Protein AF-0000000080330851 (afdb_homodimer)

Foldseek 3Di:
DPPPVPPPDDPQADDADWWKKKKKKFDWDPDCVPVVVLVVVLQVVLVPQVFWRDKDWDDDVNDMIIIMTIGGYPVSVVVSVPDPSNVVSVVVCVVHIGPDMDIDMDTDDDDDDDDDDDPPPPPVPD/DPPPVPPPDDPQADDADWWKKKKKKFDWDPDCVCVVVLVVVLQVVLVPQVFWRDKDWDDDVNDMIIIMTIGGYPVSVVVSVPDPSNVVVVVVCVVHIGPDMDIDMDIDDDDDDDDDDDPPPPPVPD

Organism: NCBI:txid40318

InterPro domains:
  IPR007138 Antibiotic biosynthesis monooxygenase domain [PF03992] (19-91)
  IPR011008 Dimeric alpha-beta barrel [SSF54909] (10-115)
  IPR052936 Jasmonate Hydroxylase-like [PTHR37811] (17-116)

Structure (mmCIF, N/CA/C/O backbone):
data_AF-0000000080330851-model_v1
#
loop_
_entity.id
_entity.type
_entity.pdbx_description
1 polymer 'Antibiotic biosynthesis monooxygenase'
#
loop_
_atom_site.group_PDB
_atom_site.id
_atom_site.type_symbol
_atom_site.label_atom_id
_atom_site.label_alt_id
_atom_site.label_comp_id
_atom_site.label_asym_id
_atom_site.label_entity_id
_atom_site.label_seq_id
_atom_site.pdbx_PDB_ins_code
_atom_site.Cartn_x
_atom_site.Cartn_y
_atom_site.Cartn_z
_atom_site.occupancy
_atom_site.B_iso_or_equiv
_atom_site.auth_seq_id
_atom_site.auth_comp_id
_atom_site.auth_asym_id
_atom_site.auth_atom_id
_atom_site.pdbx_PDB_model_num
ATOM 1 N N . MET A 1 1 ? -31.156 17.062 -8.086 1 29.28 1 MET A N 1
ATOM 2 C CA . MET A 1 1 ? -30.109 16.328 -7.402 1 29.28 1 MET A CA 1
ATOM 3 C C . MET A 1 1 ? -29 15.922 -8.375 1 29.28 1 MET A C 1
ATOM 5 O O . MET A 1 1 ? -29.25 15.141 -9.297 1 29.28 1 MET A O 1
ATOM 9 N N . SER A 1 2 ? -28.188 16.828 -8.828 1 34.28 2 SER A N 1
ATOM 10 C CA . SER A 1 2 ? -27.078 16.625 -9.758 1 34.28 2 SER A CA 1
ATOM 11 C C . SER A 1 2 ? -26.281 15.367 -9.406 1 34.28 2 SER A C 1
ATOM 13 O O . SER A 1 2 ? -25.828 15.219 -8.273 1 34.28 2 SER A O 1
ATOM 15 N N . ASP A 1 3 ? -26.641 14.211 -9.898 1 38.16 3 ASP A N 1
ATOM 16 C CA . ASP A 1 3 ? -25.906 12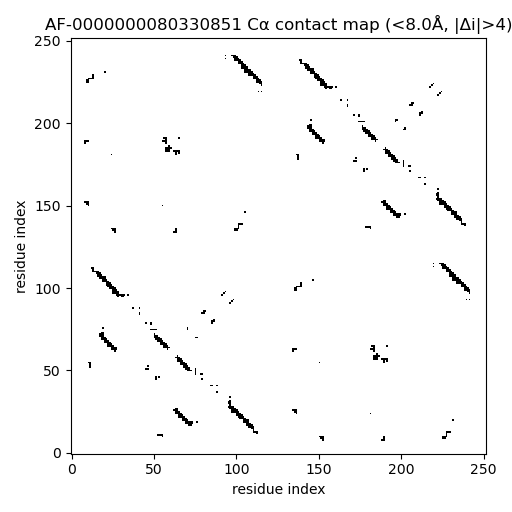.953 -9.859 1 38.16 3 ASP A CA 1
ATOM 17 C C . ASP A 1 3 ? -24.406 13.188 -10.078 1 38.16 3 ASP A C 1
ATOM 19 O O . ASP A 1 3 ? -23.969 13.453 -11.195 1 38.16 3 ASP A O 1
ATOM 23 N N . HIS A 1 4 ? -23.688 14.023 -9.438 1 40.75 4 HIS A N 1
ATOM 24 C CA . HIS A 1 4 ? -22.234 14.109 -9.484 1 40.75 4 HIS A CA 1
ATOM 25 C C . HIS A 1 4 ? -21.594 12.727 -9.539 1 40.75 4 HIS A C 1
ATOM 27 O O . HIS A 1 4 ? -21.562 12.008 -8.531 1 40.75 4 HIS A O 1
ATOM 33 N N . SER A 1 5 ? -21.719 11.914 -10.578 1 43.69 5 SER A N 1
ATOM 34 C CA . SER A 1 5 ? -21.062 10.648 -10.891 1 43.69 5 SER A CA 1
ATOM 35 C C . SER A 1 5 ? -19.625 10.625 -10.406 1 43.69 5 SER A C 1
ATOM 37 O O . SER A 1 5 ? -18.781 11.367 -10.914 1 43.69 5 SER A O 1
ATOM 39 N N . GLU A 1 6 ? -19.344 10.555 -9.18 1 52.25 6 GLU A N 1
ATOM 40 C CA . GLU A 1 6 ? -17.984 10.375 -8.656 1 52.25 6 GLU A CA 1
ATOM 41 C C . GLU A 1 6 ? -17.172 9.453 -9.547 1 52.25 6 GLU A C 1
ATOM 43 O O . GLU A 1 6 ? -17.672 8.43 -10.023 1 52.25 6 GLU A O 1
ATOM 48 N N . ALA A 1 7 ? -16.25 9.984 -10.289 1 54.91 7 ALA A N 1
ATOM 49 C CA . ALA A 1 7 ? -15.367 9.211 -11.156 1 54.91 7 ALA A CA 1
ATOM 50 C C . ALA A 1 7 ? -14.984 7.883 -10.508 1 54.91 7 ALA A C 1
ATOM 52 O O . ALA A 1 7 ? -14.859 7.797 -9.289 1 54.91 7 ALA A O 1
ATOM 53 N N . PRO A 1 8 ? -15.266 6.777 -11.344 1 67 8 PRO A N 1
ATOM 54 C CA . PRO A 1 8 ? -14.883 5.465 -10.812 1 67 8 PRO A CA 1
ATOM 55 C C . PRO A 1 8 ? -13.469 5.449 -10.242 1 67 8 PRO A C 1
ATOM 57 O O . PRO A 1 8 ? -12.57 6.09 -10.797 1 67 8 PRO A O 1
ATOM 60 N N . VAL A 1 9 ? -13.312 5.141 -9.016 1 86.5 9 VAL A N 1
ATOM 61 C CA . VAL A 1 9 ? -12.016 5.004 -8.359 1 86.5 9 VAL A CA 1
ATOM 62 C C . VAL A 1 9 ? -11.188 3.928 -9.062 1 86.5 9 VAL A C 1
ATOM 64 O O . VAL A 1 9 ? -11.688 2.83 -9.328 1 86.5 9 VAL A O 1
ATOM 67 N N . MET A 1 10 ? -10.016 4.312 -9.672 1 95.06 10 MET A N 1
ATOM 68 C CA . MET A 1 10 ? -9.086 3.383 -10.312 1 95.06 10 MET A CA 1
ATOM 69 C C . MET A 1 10 ? -7.715 3.434 -9.641 1 95.06 10 MET A C 1
ATOM 71 O O . MET A 1 10 ? -7.289 4.488 -9.172 1 95.06 10 MET A O 1
ATOM 75 N N . PRO A 1 11 ? -7.102 2.234 -9.594 1 98.5 11 PRO A N 1
ATOM 76 C CA . PRO A 1 11 ? -5.719 2.283 -9.117 1 98.5 11 PRO A CA 1
ATOM 77 C C . PRO A 1 11 ? -4.824 3.17 -9.977 1 98.5 11 PRO A C 1
ATOM 79 O O . PRO A 1 11 ? -5.078 3.334 -11.172 1 98.5 11 PRO A O 1
ATOM 82 N N . VAL A 1 12 ? -3.82 3.775 -9.336 1 98.69 12 VAL A N 1
ATOM 83 C CA . VAL A 1 12 ? -2.801 4.469 -10.117 1 98.69 12 VAL A CA 1
ATOM 84 C C . VAL A 1 12 ? -2.229 3.52 -11.172 1 98.69 12 VAL A C 1
ATOM 86 O O . VAL A 1 12 ? -1.92 2.363 -10.867 1 98.69 12 VAL A O 1
ATOM 89 N N . GLU A 1 13 ? -2.078 4.008 -12.328 1 98.06 13 GLU A N 1
ATOM 90 C CA . GLU A 1 13 ? -1.672 3.176 -13.461 1 98.06 13 GLU A CA 1
ATOM 91 C C . GLU A 1 13 ? -0.231 2.697 -13.305 1 98.06 13 GLU A C 1
ATOM 93 O O . GLU A 1 13 ? 0.543 3.283 -12.539 1 98.06 13 GLU A O 1
ATOM 98 N N . ALA A 1 14 ? 0.091 1.608 -14 1 98.62 14 ALA A N 1
ATOM 99 C CA . ALA A 1 14 ? 1.469 1.129 -14.086 1 98.62 14 ALA A CA 1
ATOM 100 C C . ALA A 1 14 ? 2.291 1.984 -15.047 1 98.62 14 ALA A C 1
ATOM 102 O O . ALA A 1 14 ? 2.035 1.994 -16.25 1 98.62 14 ALA A O 1
ATOM 103 N N . TYR A 1 15 ? 3.281 2.658 -14.539 1 98.38 15 TYR A N 1
ATOM 104 C CA . TYR A 1 15 ? 4.199 3.445 -15.352 1 98.38 15 TYR A CA 1
ATOM 105 C C . TYR A 1 15 ? 5.426 2.627 -15.742 1 98.38 15 TYR A C 1
ATOM 107 O O . TYR A 1 15 ? 5.664 1.555 -15.18 1 98.38 15 TYR A O 1
ATOM 115 N N . GLU A 1 16 ? 6.125 3.127 -16.719 1 98.25 16 GLU A N 1
ATOM 116 C CA . GLU A 1 16 ? 7.402 2.49 -17.031 1 98.25 16 GLU A CA 1
ATOM 117 C C . GLU A 1 16 ? 8.43 2.744 -15.93 1 98.25 16 GLU A C 1
ATOM 119 O O . GLU A 1 16 ? 8.734 3.896 -15.609 1 98.25 16 GLU A O 1
ATOM 124 N N . PRO A 1 17 ? 8.922 1.768 -15.352 1 98.5 17 PRO A N 1
ATOM 125 C CA . PRO A 1 17 ? 9.945 1.95 -14.32 1 98.5 17 PRO A CA 1
ATOM 126 C C . PRO A 1 17 ? 11.25 2.518 -14.875 1 98.5 17 PRO A C 1
ATOM 128 O O . PRO A 1 17 ? 11.516 2.4 -16.078 1 98.5 17 PRO A O 1
ATOM 131 N N . PRO A 1 18 ? 12.023 3.148 -14.125 1 98.62 18 PRO A N 1
ATOM 132 C CA . PRO A 1 18 ? 11.891 3.232 -12.672 1 98.62 18 PRO A CA 1
ATOM 133 C C . PRO A 1 18 ? 11.078 4.445 -12.219 1 98.62 18 PRO A C 1
ATOM 135 O O . PRO A 1 18 ? 11.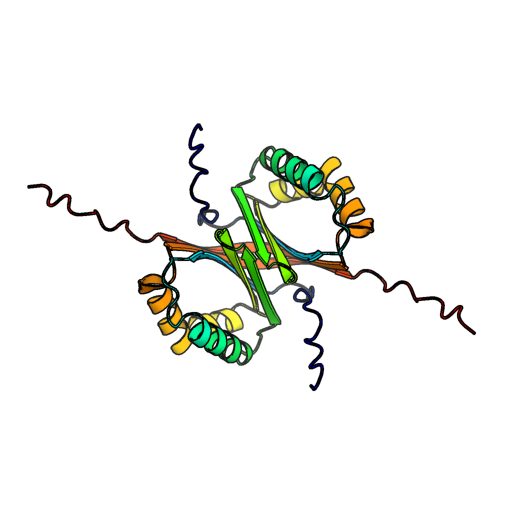016 5.449 -12.938 1 98.62 18 PRO A O 1
ATOM 138 N N . TYR A 1 19 ? 10.43 4.414 -11.172 1 98.88 19 TYR A N 1
ATOM 139 C CA . TYR A 1 19 ? 9.828 5.477 -10.367 1 98.88 19 TYR A CA 1
ATOM 140 C C . TYR A 1 19 ? 9.742 5.066 -8.906 1 98.88 19 TYR A C 1
ATOM 142 O O . TYR A 1 19 ? 10.234 4.004 -8.516 1 98.88 19 TYR A O 1
ATOM 150 N N . TYR A 1 20 ? 9.195 5.953 -8.078 1 98.94 20 TYR A N 1
ATOM 151 C CA . TYR A 1 20 ? 9.266 5.688 -6.641 1 98.94 20 TYR A CA 1
ATOM 152 C C . TYR A 1 20 ? 7.871 5.562 -6.043 1 98.94 20 TYR A C 1
ATOM 154 O O . TYR A 1 20 ? 6.93 6.211 -6.508 1 98.94 20 TYR A O 1
ATOM 162 N N . VAL A 1 21 ? 7.824 4.742 -5.012 1 98.94 21 VAL A N 1
ATOM 163 C CA . VAL A 1 21 ? 6.609 4.664 -4.207 1 98.94 21 VAL A CA 1
ATOM 164 C C . VAL A 1 21 ? 6.938 4.934 -2.74 1 98.94 21 VAL A C 1
ATOM 166 O O . VAL A 1 21 ? 8.008 4.555 -2.26 1 98.94 21 VAL A O 1
ATOM 169 N N . ALA A 1 22 ? 6.117 5.617 -2.061 1 98.88 22 ALA A N 1
ATOM 170 C CA . ALA A 1 22 ? 6.066 5.73 -0.604 1 98.88 22 ALA A CA 1
ATOM 171 C C . ALA A 1 22 ? 4.84 5.02 -0.042 1 98.88 22 ALA A C 1
ATOM 173 O O . ALA A 1 22 ? 3.705 5.426 -0.31 1 98.88 22 ALA A O 1
ATOM 174 N N . VAL A 1 23 ? 5.078 3.908 0.671 1 98.94 23 VAL A N 1
ATOM 175 C CA . VAL A 1 23 ? 4.008 3.109 1.262 1 98.94 23 VAL A CA 1
ATOM 176 C C . VAL A 1 23 ? 3.854 3.465 2.738 1 98.94 23 VAL A C 1
ATOM 178 O O . VAL A 1 23 ? 4.73 3.166 3.551 1 98.94 23 VAL A O 1
ATOM 181 N N . PHE A 1 24 ? 2.725 4.109 3.053 1 98.94 24 PHE A N 1
ATOM 182 C CA . PHE A 1 24 ? 2.4 4.52 4.414 1 98.94 24 PHE A CA 1
ATOM 183 C C . PHE A 1 24 ? 1.258 3.682 4.977 1 98.94 24 PHE A C 1
ATOM 185 O O . PHE A 1 24 ? 0.136 3.734 4.465 1 98.94 24 PHE A O 1
ATOM 192 N N . THR A 1 25 ? 1.562 2.832 5.98 1 98.94 25 THR A N 1
ATOM 193 C CA . THR A 1 25 ? 0.567 1.999 6.648 1 98.94 25 THR A CA 1
ATOM 194 C C . THR A 1 25 ? 0.387 2.43 8.102 1 98.94 25 THR A C 1
ATOM 196 O O . THR A 1 25 ? 1.368 2.607 8.828 1 98.94 25 THR A O 1
ATOM 199 N N . ALA A 1 26 ? -0.943 2.588 8.516 1 98.56 26 ALA A N 1
ATOM 200 C CA . ALA A 1 26 ? -1.123 3.16 9.844 1 98.56 26 ALA A CA 1
ATOM 201 C C . ALA A 1 26 ? -2.316 2.531 10.555 1 98.56 26 ALA A C 1
ATOM 203 O O . ALA A 1 26 ? -3.266 2.08 9.914 1 98.56 26 ALA A O 1
ATOM 204 N N . VAL A 1 27 ? -2.197 2.441 11.828 1 98.12 27 VAL A N 1
ATOM 205 C CA . VAL A 1 27 ? -3.322 2.283 12.742 1 98.12 27 VAL A CA 1
ATOM 206 C C . VAL A 1 27 ? -3.656 3.629 13.383 1 98.12 27 VAL A C 1
ATOM 208 O O . VAL A 1 27 ? -2.785 4.277 13.969 1 98.12 27 VAL A O 1
ATOM 211 N N . ARG A 1 28 ? -4.863 3.965 13.25 1 97.38 28 ARG A N 1
ATOM 212 C CA . ARG A 1 28 ? -5.281 5.285 13.711 1 97.38 28 ARG A CA 1
ATOM 213 C C . ARG A 1 28 ? -5.754 5.238 15.164 1 97.38 28 ARG A C 1
ATOM 215 O O . ARG A 1 28 ? -6.246 4.207 15.625 1 97.38 28 ARG A O 1
ATOM 222 N N . THR A 1 29 ? -5.625 6.363 15.836 1 96.31 29 THR A N 1
ATOM 223 C CA . THR A 1 29 ? -6.262 6.531 17.141 1 96.31 29 THR A CA 1
ATOM 224 C C . THR A 1 29 ? -7.77 6.684 16.984 1 96.31 29 THR A C 1
ATOM 226 O O . THR A 1 29 ? -8.281 6.785 15.867 1 96.31 29 THR A O 1
ATOM 229 N N . GLN A 1 30 ? -8.43 6.688 18.125 1 94.31 30 GLN A N 1
ATOM 230 C CA . GLN A 1 30 ? -9.875 6.883 18.094 1 94.31 30 GLN A CA 1
ATOM 231 C C . GLN A 1 30 ? -10.227 8.328 17.766 1 94.31 30 GLN A C 1
ATOM 233 O O . GLN A 1 30 ? -11.211 8.586 17.062 1 94.31 30 GLN A O 1
ATOM 238 N N . ASP A 1 31 ? -9.422 9.242 18.297 1 95.12 31 ASP A N 1
ATOM 239 C CA . ASP A 1 31 ? -9.656 10.656 18.031 1 95.12 31 ASP A CA 1
ATOM 240 C C . ASP A 1 31 ? -9.031 11.086 16.719 1 95.12 31 ASP A C 1
ATOM 242 O O . ASP A 1 31 ? -7.805 11.188 16.609 1 95.12 31 ASP A O 1
ATOM 246 N N . GLN A 1 32 ? -9.828 11.383 15.742 1 96.75 32 GLN A N 1
ATOM 247 C CA . GLN A 1 32 ? -9.375 11.797 14.414 1 96.75 32 GLN A CA 1
ATOM 248 C C . GLN A 1 32 ? -9.812 13.227 14.109 1 96.75 32 GLN A C 1
ATOM 250 O O . GLN A 1 32 ? -10.102 13.562 12.961 1 96.75 32 GLN A O 1
ATOM 255 N N . SER A 1 33 ? -9.945 13.961 15.195 1 97.38 33 SER A N 1
ATOM 256 C CA . SER A 1 33 ? -10.336 15.359 15.023 1 97.38 33 SER A CA 1
ATOM 257 C C . SER A 1 33 ? -9.344 16.109 14.141 1 97.38 33 SER A C 1
ATOM 259 O O . SER A 1 33 ? -8.141 16.094 14.398 1 97.38 33 SER A O 1
ATOM 261 N N . GLY A 1 34 ? -9.852 16.75 13.07 1 97.62 34 GLY A N 1
ATOM 262 C CA . GLY A 1 34 ? -9.039 17.562 12.18 1 97.62 34 GLY A CA 1
ATOM 263 C C . GLY A 1 34 ? -8.344 16.75 11.109 1 97.62 34 GLY A C 1
ATOM 264 O O . GLY A 1 34 ? -7.734 17.312 10.195 1 97.62 34 GLY A O 1
ATOM 265 N N . PHE A 1 35 ? -8.406 15.43 11.172 1 97.69 35 PHE A N 1
ATOM 266 C CA . PHE A 1 35 ? -7.688 14.562 10.25 1 97.69 35 PHE A CA 1
ATOM 267 C C . PHE A 1 35 ? -8.18 14.766 8.82 1 97.69 35 PHE A C 1
ATOM 269 O O . PHE A 1 35 ? -7.383 14.945 7.902 1 97.69 35 PHE A O 1
ATOM 276 N N . GLY A 1 36 ? -9.477 14.703 8.703 1 96.81 36 GLY A N 1
ATOM 277 C CA . GLY A 1 36 ? -10.07 14.789 7.379 1 96.81 36 GLY A CA 1
ATOM 278 C C . GLY A 1 36 ? -9.68 16.062 6.637 1 96.81 36 GLY A C 1
ATOM 279 O O . GLY A 1 36 ? -9.289 16 5.469 1 96.81 36 GLY A O 1
ATOM 280 N N . GLU A 1 37 ? -9.828 17.188 7.305 1 97.75 37 GLU A N 1
ATOM 281 C CA . GLU A 1 37 ? -9.484 18.469 6.707 1 97.75 37 GLU A CA 1
ATOM 282 C C . GLU A 1 37 ? -8.008 18.531 6.352 1 97.75 37 GLU A C 1
ATOM 284 O O . GLU A 1 37 ? -7.645 18.969 5.254 1 97.75 37 GLU A O 1
ATOM 289 N N . THR A 1 38 ? -7.156 18.109 7.27 1 98.19 38 THR A N 1
ATOM 290 C CA . THR A 1 38 ? -5.719 18.141 7.031 1 98.19 38 THR A CA 1
ATOM 291 C C . THR A 1 38 ? -5.344 17.203 5.887 1 98.19 38 THR A C 1
ATOM 293 O O . THR A 1 38 ? -4.57 17.562 5 1 98.19 38 THR A O 1
ATOM 296 N N . ASN A 1 39 ? -5.926 16.016 5.879 1 97.81 39 ASN A N 1
ATOM 297 C CA . ASN A 1 39 ? -5.66 15.047 4.828 1 97.81 39 ASN A CA 1
ATOM 298 C C . ASN A 1 39 ? -6.043 15.578 3.451 1 97.81 39 ASN A C 1
ATOM 300 O O . ASN A 1 39 ? -5.312 15.391 2.479 1 97.81 39 ASN A O 1
ATOM 304 N N . ALA A 1 40 ? -7.195 16.219 3.377 1 97.69 40 ALA A N 1
ATOM 305 C CA . ALA A 1 40 ? -7.625 16.828 2.117 1 97.69 40 ALA A CA 1
ATOM 306 C C . ALA A 1 40 ? -6.625 17.875 1.642 1 97.69 40 ALA A C 1
ATOM 308 O O . ALA A 1 40 ? -6.297 17.938 0.455 1 97.69 40 ALA A O 1
ATOM 309 N N . ARG A 1 41 ? -6.152 18.703 2.543 1 98.25 41 ARG A N 1
ATOM 310 C CA . ARG A 1 41 ? -5.16 19.719 2.213 1 98.25 41 ARG A CA 1
ATOM 311 C C . ARG A 1 41 ? -3.867 19.078 1.716 1 98.25 41 ARG A C 1
ATOM 313 O O . ARG A 1 41 ? -3.268 19.547 0.748 1 98.25 41 ARG A O 1
ATOM 320 N N . MET A 1 42 ? -3.391 17.953 2.377 1 98.62 42 MET A N 1
ATOM 321 C CA . MET A 1 42 ? -2.188 17.234 1.953 1 98.62 42 MET A CA 1
ATOM 322 C C . MET A 1 42 ? -2.359 16.672 0.55 1 98.62 42 MET A C 1
ATOM 324 O O . MET A 1 42 ? -1.427 16.703 -0.256 1 98.62 42 MET A O 1
ATOM 328 N N . GLU A 1 43 ? -3.555 16.109 0.279 1 97.81 43 GLU A N 1
ATOM 329 C CA . GLU A 1 43 ? -3.836 15.57 -1.045 1 97.81 43 GLU A CA 1
ATOM 330 C C . GLU A 1 43 ? -3.736 16.656 -2.119 1 97.81 43 GLU A C 1
ATOM 332 O O . GLU A 1 43 ? -3.211 16.406 -3.207 1 97.81 43 GLU A O 1
ATOM 337 N N . ASP A 1 44 ? -4.219 17.828 -1.796 1 98.25 44 ASP A N 1
ATOM 338 C CA . ASP A 1 44 ? -4.125 18.938 -2.738 1 98.25 44 ASP A CA 1
ATOM 339 C C . ASP A 1 44 ? -2.674 19.375 -2.932 1 98.25 44 ASP A C 1
ATOM 341 O O . ASP A 1 44 ? -2.244 19.641 -4.055 1 98.25 44 ASP A O 1
ATOM 345 N N . LEU A 1 45 ? -1.939 19.453 -1.88 1 98.62 45 LEU A N 1
ATOM 346 C CA . LEU A 1 45 ? -0.567 19.938 -1.894 1 98.62 45 LEU A CA 1
ATOM 347 C C . LEU A 1 45 ? 0.341 19 -2.678 1 98.62 45 LEU A C 1
ATOM 349 O O . LEU A 1 45 ? 1.187 19.453 -3.455 1 98.62 45 LEU A O 1
ATOM 353 N N . VAL A 1 46 ? 0.194 17.688 -2.512 1 98.69 46 VAL A N 1
ATOM 354 C CA . VAL A 1 46 ? 1.099 16.734 -3.152 1 98.69 46 VAL A CA 1
ATOM 355 C C . VAL A 1 46 ? 0.913 16.781 -4.668 1 98.69 46 VAL A C 1
ATOM 357 O O . VAL A 1 46 ? 1.859 16.547 -5.422 1 98.69 46 VAL A O 1
ATOM 360 N N . LYS A 1 47 ? -0.28 17.094 -5.098 1 98.44 47 LYS A N 1
ATOM 361 C CA . LYS A 1 47 ? -0.559 17.188 -6.527 1 98.44 47 LYS A CA 1
ATOM 362 C C . LYS A 1 47 ? 0.261 18.312 -7.176 1 98.44 47 LYS A C 1
ATOM 364 O O . LYS A 1 47 ? 0.417 18.344 -8.398 1 98.44 47 LYS A O 1
ATOM 369 N N . GLU A 1 48 ? 0.777 19.188 -6.375 1 98.19 48 GLU A N 1
ATOM 370 C CA . GLU A 1 48 ? 1.563 20.312 -6.879 1 98.19 48 GLU A CA 1
ATOM 371 C C . GLU A 1 48 ? 3.033 19.922 -7.031 1 98.19 48 GLU A C 1
ATOM 373 O O . GLU A 1 48 ? 3.816 20.672 -7.617 1 98.19 48 GLU A O 1
ATOM 378 N N . ILE A 1 49 ? 3.477 18.812 -6.578 1 98.44 49 ILE A N 1
ATOM 379 C CA . ILE A 1 49 ? 4.859 18.344 -6.68 1 98.44 49 ILE A CA 1
ATOM 380 C C . ILE A 1 49 ? 5.152 17.906 -8.109 1 98.44 49 ILE A C 1
ATOM 382 O O . ILE A 1 49 ? 4.523 16.969 -8.617 1 98.44 49 ILE A O 1
ATOM 386 N N . PRO A 1 50 ? 6.152 18.609 -8.773 1 98.06 50 PRO A N 1
ATOM 387 C CA . PRO A 1 50 ? 6.523 18.109 -10.094 1 98.06 50 PRO A CA 1
ATOM 388 C C . PRO A 1 50 ? 7.043 16.672 -10.055 1 98.06 50 PRO A C 1
ATOM 390 O O . PRO A 1 50 ? 8.023 16.391 -9.359 1 98.06 50 PRO A O 1
ATOM 393 N N . GLY A 1 51 ? 6.375 15.805 -10.742 1 98.62 51 GLY A N 1
ATOM 394 C CA . GLY A 1 51 ? 6.777 14.406 -10.742 1 98.62 51 GLY A CA 1
ATOM 395 C C . GLY A 1 51 ? 5.859 13.523 -9.922 1 98.62 51 GLY A C 1
ATOM 396 O O . GLY A 1 51 ? 6.082 12.312 -9.82 1 98.62 51 GLY A O 1
ATOM 397 N N . PHE A 1 52 ? 4.875 14.188 -9.328 1 98.81 52 PHE A N 1
ATOM 398 C CA . PHE A 1 52 ? 3.832 13.391 -8.695 1 98.81 52 PHE A CA 1
ATOM 399 C C . PHE A 1 52 ? 3.059 12.586 -9.734 1 98.81 52 PHE A C 1
ATOM 401 O O . PHE A 1 52 ? 2.572 13.141 -10.719 1 98.81 52 PHE A O 1
ATOM 408 N N . LEU A 1 53 ? 2.996 11.25 -9.492 1 98.88 53 LEU A N 1
ATOM 409 C CA . LEU A 1 53 ? 2.385 10.375 -10.484 1 98.88 53 LEU A CA 1
ATOM 410 C C . LEU A 1 53 ? 0.992 9.938 -10.047 1 98.88 53 LEU A C 1
ATOM 412 O O . LEU A 1 53 ? 0.212 9.43 -10.852 1 98.88 53 LEU A O 1
ATOM 416 N N . GLY A 1 54 ? 0.643 10.094 -8.766 1 98.69 54 GLY A N 1
ATOM 417 C CA . GLY A 1 54 ? -0.648 9.703 -8.227 1 98.69 54 GLY A CA 1
ATOM 418 C C . GLY A 1 54 ? -0.553 9.078 -6.848 1 98.69 54 GLY A C 1
ATOM 419 O O . GLY A 1 54 ? 0.54 8.953 -6.293 1 98.69 54 GLY A O 1
ATOM 420 N N . MET A 1 55 ? -1.704 8.75 -6.301 1 98.75 55 MET A N 1
ATOM 421 C CA . MET A 1 55 ? -1.77 8.164 -4.965 1 98.75 55 MET A CA 1
ATOM 422 C C . MET A 1 55 ? -2.961 7.219 -4.844 1 98.75 55 MET A C 1
ATOM 424 O O . MET A 1 55 ? -4.035 7.5 -5.379 1 98.75 55 MET A O 1
ATOM 428 N N . ASP A 1 56 ? -2.752 6.133 -4.211 1 98.75 56 ASP A N 1
ATOM 429 C CA . ASP A 1 56 ? -3.803 5.203 -3.814 1 98.75 56 ASP A CA 1
ATOM 430 C C . ASP A 1 56 ? -4.023 5.23 -2.303 1 98.75 56 ASP A C 1
ATOM 432 O O . ASP A 1 56 ? -3.068 5.363 -1.535 1 98.75 56 ASP A O 1
ATOM 436 N N . HIS A 1 57 ? -5.289 5.078 -1.866 1 98.38 57 HIS A N 1
ATOM 437 C CA . HIS A 1 57 ? -5.613 5 -0.446 1 98.38 57 HIS A CA 1
ATOM 438 C C . HIS A 1 57 ? -6.707 3.975 -0.187 1 98.38 57 HIS A C 1
ATOM 440 O O . HIS A 1 57 ? -7.672 3.881 -0.951 1 98.38 57 HIS A O 1
ATOM 446 N N . ALA A 1 58 ? -6.539 3.148 0.787 1 98.62 58 ALA A N 1
ATOM 447 C CA . ALA A 1 58 ? -7.551 2.23 1.303 1 98.62 58 ALA A CA 1
ATOM 448 C C . ALA A 1 58 ? -7.566 2.234 2.828 1 98.62 58 ALA A C 1
ATOM 450 O O . ALA A 1 58 ? -6.52 2.354 3.467 1 98.62 58 ALA A O 1
ATOM 451 N N . GLN A 1 59 ? -8.719 2.115 3.357 1 97.81 59 GLN A N 1
ATOM 452 C CA . GLN A 1 59 ? -8.922 2.109 4.805 1 97.81 59 GLN A CA 1
ATOM 453 C C . GLN A 1 59 ? -9.906 1.021 5.215 1 97.81 59 GLN A C 1
ATOM 455 O O . GLN A 1 59 ? -11.086 1.07 4.848 1 97.81 59 GLN A O 1
ATOM 460 N N . THR A 1 60 ? -9.414 0.017 5.98 1 97.31 60 THR A N 1
ATOM 461 C CA . THR A 1 60 ? -10.32 -0.932 6.609 1 97.31 60 THR A CA 1
ATOM 462 C C . THR A 1 60 ? -10.984 -0.311 7.836 1 97.31 60 THR A C 1
ATOM 464 O O . THR A 1 60 ? -10.305 0.143 8.758 1 97.31 60 THR A O 1
ATOM 467 N N . PRO A 1 61 ? -12.328 -0.239 7.867 1 94.69 61 PRO A N 1
ATOM 468 C CA . PRO A 1 61 ? -12.953 0.277 9.086 1 94.69 61 PRO A CA 1
ATOM 469 C C . PRO A 1 61 ? -12.484 -0.443 10.344 1 94.69 61 PRO A C 1
ATOM 471 O O . PRO A 1 61 ? -12.562 -1.672 10.43 1 94.69 61 PRO A O 1
ATOM 474 N N . GLY A 1 62 ? -11.953 0.337 11.242 1 92.94 62 GLY A N 1
ATOM 475 C CA . GLY A 1 62 ? -11.477 -0.236 12.492 1 92.94 62 GLY A CA 1
ATOM 476 C C . GLY A 1 62 ? -10.133 -0.935 12.352 1 92.94 62 GLY A C 1
ATOM 477 O O . GLY A 1 62 ? -9.625 -1.505 13.32 1 92.94 62 GLY A O 1
ATOM 478 N N . GLY A 1 63 ? -9.547 -0.927 11.188 1 96 63 GLY A N 1
ATOM 479 C CA . GLY A 1 63 ? -8.305 -1.631 10.938 1 96 63 GLY A CA 1
ATOM 480 C C . GLY A 1 63 ? -7.242 -0.754 10.297 1 96 63 GLY A C 1
ATOM 481 O O . GLY A 1 63 ? -7.168 0.444 10.578 1 96 63 GLY A O 1
ATOM 482 N N . LEU A 1 64 ? -6.41 -1.345 9.5 1 98.19 64 LEU A N 1
ATOM 483 C CA . LEU A 1 64 ? -5.289 -0.649 8.875 1 98.19 64 LEU A CA 1
ATOM 484 C C . LEU A 1 64 ? -5.781 0.327 7.809 1 98.19 64 LEU A C 1
ATOM 486 O O . LEU A 1 64 ? -6.777 0.063 7.129 1 98.19 64 LEU A O 1
ATOM 490 N N . GLY A 1 65 ? -5.086 1.449 7.707 1 98.5 65 GLY A N 1
ATOM 491 C CA . GLY A 1 65 ? -5.09 2.289 6.52 1 98.5 65 GLY A CA 1
ATOM 492 C C . GLY A 1 65 ? -3.777 2.262 5.762 1 98.5 65 GLY A C 1
ATOM 493 O O . GLY A 1 65 ? -2.705 2.244 6.371 1 98.5 65 GLY A O 1
ATOM 494 N N . ILE A 1 66 ? -3.902 2.195 4.461 1 98.88 66 ILE A N 1
ATOM 495 C CA . ILE A 1 66 ? -2.717 2.209 3.611 1 98.88 66 ILE A CA 1
ATOM 496 C C . ILE A 1 66 ? -2.83 3.33 2.582 1 98.88 66 ILE A C 1
ATOM 498 O O . ILE A 1 66 ? -3.869 3.484 1.935 1 98.88 66 ILE A O 1
ATOM 502 N N . THR A 1 67 ? -1.836 4.18 2.471 1 98.75 67 THR A N 1
ATOM 503 C CA . THR A 1 67 ? -1.672 5.184 1.428 1 98.75 67 THR A CA 1
ATOM 504 C C . THR A 1 67 ? -0.376 4.957 0.655 1 98.75 67 THR A C 1
ATOM 506 O O . THR A 1 67 ? 0.689 4.793 1.254 1 98.75 67 THR A O 1
ATOM 509 N N . VAL A 1 68 ? -0.502 4.855 -0.62 1 98.94 68 VAL A N 1
ATOM 510 C CA . VAL A 1 68 ? 0.673 4.715 -1.473 1 98.94 68 VAL A CA 1
ATOM 511 C C . VAL A 1 68 ? 0.784 5.918 -2.404 1 98.94 68 VAL A C 1
ATOM 513 O O . VAL A 1 68 ? -0.118 6.18 -3.205 1 98.94 68 VAL A O 1
ATOM 516 N N . GLY A 1 69 ? 1.885 6.664 -2.271 1 98.81 69 GLY A N 1
ATOM 517 C CA . GLY A 1 69 ? 2.207 7.742 -3.195 1 98.81 69 GLY A CA 1
ATOM 518 C C . GLY A 1 69 ? 3.236 7.344 -4.238 1 98.81 69 GLY A C 1
ATOM 519 O O . GLY A 1 69 ? 4.188 6.617 -3.936 1 98.81 69 GLY A O 1
ATOM 520 N N . TYR A 1 70 ? 3.035 7.836 -5.402 1 98.94 70 TYR A N 1
ATOM 521 C CA . TYR A 1 70 ? 3.91 7.512 -6.523 1 98.94 70 TYR A CA 1
ATOM 522 C C . TYR A 1 70 ? 4.586 8.766 -7.066 1 98.94 70 TYR A C 1
ATOM 524 O O . TYR A 1 70 ? 3.928 9.789 -7.293 1 98.94 70 TYR A O 1
ATOM 532 N N . PHE A 1 71 ? 5.887 8.672 -7.305 1 98.94 71 PHE A N 1
ATOM 533 C CA . PHE A 1 71 ? 6.695 9.805 -7.73 1 98.94 71 PHE A CA 1
ATOM 534 C C . PHE A 1 71 ? 7.645 9.398 -8.859 1 98.94 71 PHE A C 1
ATOM 536 O O . PHE A 1 71 ? 8.219 8.305 -8.828 1 98.94 71 PHE A O 1
ATOM 543 N N . ARG A 1 72 ? 7.84 10.242 -9.711 1 98.75 72 ARG A N 1
ATOM 544 C CA . ARG A 1 72 ? 8.609 9.969 -10.922 1 98.75 72 ARG A CA 1
ATOM 545 C C . ARG A 1 72 ? 10.055 9.625 -10.586 1 98.75 72 ARG A C 1
ATOM 547 O O . ARG A 1 72 ? 10.672 8.797 -11.258 1 98.75 72 ARG A O 1
ATOM 554 N N . ASP A 1 73 ? 10.609 10.359 -9.609 1 98.5 73 ASP A N 1
ATOM 555 C CA . ASP A 1 73 ? 12.008 10.16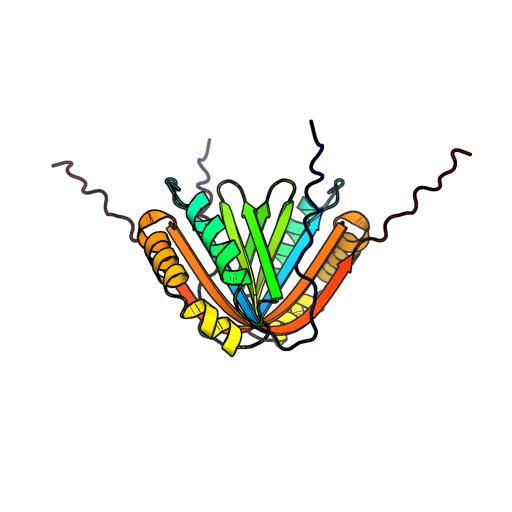4 -9.234 1 98.5 73 ASP A CA 1
ATOM 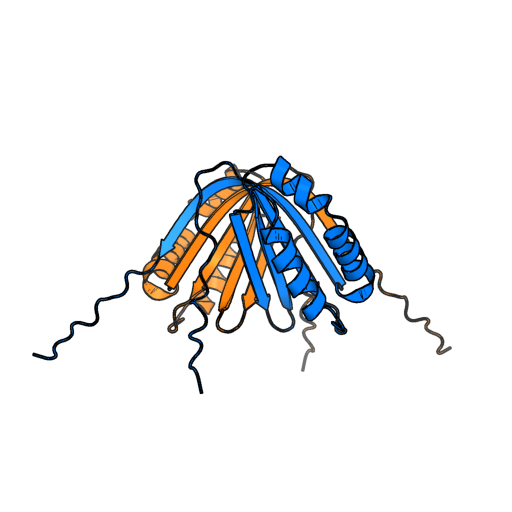556 C C . ASP A 1 73 ? 12.258 10.586 -7.789 1 98.5 73 ASP A C 1
ATOM 558 O O . ASP A 1 73 ? 11.336 11.039 -7.105 1 98.5 73 ASP A O 1
ATOM 562 N N . ALA A 1 74 ? 13.453 10.352 -7.391 1 97.5 74 ALA A N 1
ATOM 563 C CA . ALA A 1 74 ? 13.836 10.633 -6.008 1 97.5 74 ALA A CA 1
ATOM 564 C C . ALA A 1 74 ? 13.711 12.117 -5.695 1 97.5 74 ALA A C 1
ATOM 566 O O . ALA A 1 74 ? 13.383 12.5 -4.57 1 97.5 74 ALA A O 1
ATOM 567 N N . ASP A 1 75 ? 13.977 12.969 -6.684 1 98.25 75 ASP A N 1
ATOM 568 C CA . ASP A 1 75 ? 13.883 14.406 -6.484 1 98.25 75 ASP A CA 1
ATOM 569 C C . ASP A 1 75 ? 12.453 14.828 -6.145 1 98.25 75 ASP A C 1
ATOM 571 O O . ASP A 1 75 ? 12.234 15.656 -5.258 1 98.25 75 ASP A O 1
ATOM 575 N N . ALA A 1 76 ? 11.492 14.25 -6.898 1 98.62 76 ALA A N 1
ATOM 576 C CA . ALA A 1 76 ? 10.086 14.539 -6.617 1 98.62 76 ALA A CA 1
ATOM 577 C C . ALA A 1 76 ? 9.719 14.133 -5.191 1 98.62 76 ALA A C 1
ATOM 579 O O . ALA A 1 76 ? 9.062 14.891 -4.473 1 98.62 76 ALA A O 1
ATOM 580 N N . LEU A 1 77 ? 10.133 13.016 -4.773 1 98.19 77 LEU A N 1
ATOM 581 C CA . LEU A 1 77 ? 9.883 12.516 -3.428 1 98.19 77 LEU A CA 1
ATOM 582 C C . LEU A 1 77 ? 10.523 13.422 -2.381 1 98.19 77 LEU A C 1
ATOM 584 O O . LEU A 1 77 ? 9.922 13.695 -1.341 1 98.19 77 LEU A O 1
ATOM 588 N N . THR A 1 78 ? 11.727 13.789 -2.656 1 97.81 78 THR A N 1
ATOM 589 C CA . THR A 1 78 ? 12.453 14.664 -1.742 1 97.81 78 THR A CA 1
ATOM 590 C C . THR A 1 78 ? 11.734 16 -1.593 1 97.81 78 THR A C 1
ATOM 592 O O . THR A 1 78 ? 11.656 16.547 -0.492 1 97.81 78 THR A O 1
ATOM 595 N N . GLU A 1 79 ? 11.242 16.531 -2.676 1 98.12 79 GLU A N 1
ATOM 596 C CA . GLU A 1 79 ? 10.492 17.766 -2.623 1 98.12 79 GLU A CA 1
ATOM 597 C C . GLU A 1 79 ? 9.25 17.625 -1.748 1 98.12 79 GLU A C 1
ATOM 599 O O . GLU A 1 79 ? 8.945 18.516 -0.943 1 98.12 79 GLU A O 1
ATOM 604 N N . TRP A 1 80 ? 8.555 16.5 -1.855 1 98.44 80 TRP A N 1
ATOM 605 C CA . TRP A 1 80 ? 7.379 16.25 -1.021 1 98.44 80 TRP A CA 1
ATOM 606 C C . TRP A 1 80 ? 7.773 16.125 0.445 1 98.44 80 TRP A C 1
ATOM 608 O O . TRP A 1 80 ? 7.145 16.719 1.32 1 98.44 80 TRP A O 1
ATOM 618 N N . ARG A 1 81 ? 8.828 15.422 0.69 1 96.94 81 ARG A N 1
ATOM 619 C CA . ARG A 1 81 ? 9.305 15.172 2.049 1 96.94 81 ARG A CA 1
ATOM 620 C C . ARG A 1 81 ? 9.672 16.484 2.74 1 96.94 81 ARG A C 1
ATOM 622 O O . ARG A 1 81 ? 9.508 16.625 3.953 1 96.94 81 ARG A O 1
ATOM 629 N N . SER A 1 82 ? 10.156 17.391 1.929 1 96.94 82 SER A N 1
ATOM 630 C CA . SER A 1 82 ? 10.695 18.625 2.486 1 96.94 82 SER A CA 1
ATOM 631 C C . SER A 1 82 ? 9.625 19.719 2.564 1 96.94 82 SER A C 1
ATOM 633 O O . SER A 1 82 ? 9.883 20.812 3.066 1 96.94 82 SER A O 1
ATOM 635 N N . ASN A 1 83 ? 8.469 19.422 2.064 1 97.81 83 ASN A N 1
ATOM 636 C CA . ASN A 1 83 ? 7.391 20.406 2.094 1 97.81 83 ASN A CA 1
ATOM 637 C C . ASN A 1 83 ? 7.02 20.781 3.523 1 97.81 83 ASN A C 1
ATOM 639 O O . ASN A 1 83 ? 6.727 19.922 4.348 1 97.81 83 ASN A O 1
ATOM 643 N N . VAL A 1 84 ? 6.945 22.047 3.816 1 97.56 84 VAL A N 1
ATOM 644 C CA . VAL A 1 84 ? 6.82 22.531 5.18 1 97.56 84 VAL A CA 1
ATOM 645 C C . VAL A 1 84 ? 5.461 22.141 5.754 1 97.56 84 VAL A C 1
ATOM 647 O O . VAL A 1 84 ? 5.371 21.703 6.902 1 97.56 84 VAL A O 1
ATOM 650 N N . GLU A 1 85 ? 4.434 22.312 4.957 1 97.88 85 GLU A N 1
ATOM 651 C CA . GLU A 1 85 ? 3.104 21.953 5.438 1 97.88 85 GLU A CA 1
ATOM 652 C C . GLU A 1 85 ? 2.979 20.453 5.645 1 97.88 85 GLU A C 1
ATOM 654 O O . GLU A 1 85 ? 2.324 20 6.586 1 97.88 85 GLU A O 1
ATOM 659 N N . HIS A 1 86 ? 3.523 19.672 4.73 1 98.38 86 HIS A N 1
ATOM 660 C CA . HIS A 1 86 ? 3.516 18.219 4.891 1 98.38 86 HIS A CA 1
ATOM 661 C C . HIS A 1 86 ? 4.238 17.797 6.164 1 98.38 86 HIS A C 1
ATOM 663 O O . HIS A 1 86 ? 3.754 16.938 6.902 1 98.38 86 HIS A O 1
ATOM 669 N N . ARG A 1 87 ? 5.371 18.406 6.473 1 97.88 87 ARG A N 1
ATOM 670 C CA . ARG A 1 87 ? 6.125 18.109 7.684 1 97.88 87 ARG A CA 1
ATOM 671 C C . ARG A 1 87 ? 5.309 18.422 8.93 1 97.88 87 ARG A C 1
ATOM 673 O O . ARG A 1 87 ? 5.34 17.656 9.906 1 97.88 87 ARG A O 1
ATOM 680 N N . ALA A 1 88 ? 4.664 19.562 8.914 1 98.19 88 ALA A N 1
ATOM 681 C CA . ALA A 1 88 ? 3.805 19.922 10.039 1 98.19 88 ALA A CA 1
ATOM 682 C C . ALA A 1 88 ? 2.689 18.906 10.227 1 98.19 88 ALA A C 1
ATOM 684 O O . ALA A 1 88 ? 2.365 18.531 11.359 1 98.19 88 ALA A O 1
ATOM 685 N N . ALA A 1 89 ? 2.057 18.422 9.117 1 98.19 89 ALA A N 1
ATOM 686 C CA . ALA A 1 89 ? 1.009 17.406 9.172 1 98.19 89 ALA A CA 1
ATOM 687 C C . ALA A 1 89 ? 1.548 16.094 9.727 1 98.19 89 ALA A C 1
ATOM 689 O O . ALA A 1 89 ? 0.862 15.398 10.492 1 98.19 89 ALA A O 1
ATOM 690 N N . GLN A 1 90 ? 2.791 15.688 9.297 1 97.69 90 GLN A N 1
ATOM 691 C CA . GLN A 1 90 ? 3.432 14.484 9.805 1 97.69 90 GLN A CA 1
ATOM 692 C C . GLN A 1 90 ? 3.617 14.555 11.32 1 97.69 90 GLN A C 1
ATOM 694 O O . GLN A 1 90 ? 3.332 13.586 12.031 1 97.69 90 GLN A O 1
ATOM 699 N N . GLN A 1 91 ? 4.027 15.695 11.805 1 97.12 91 GLN A N 1
ATOM 700 C CA . GLN A 1 91 ? 4.207 15.891 13.242 1 97.12 91 GLN A CA 1
ATOM 701 C C . GLN A 1 91 ? 2.875 15.797 13.977 1 97.12 91 GLN A C 1
ATOM 703 O O . GLN A 1 91 ? 2.783 15.148 15.023 1 97.12 91 GLN A O 1
ATOM 708 N N . ARG A 1 92 ? 1.902 16.422 13.445 1 97.44 92 ARG A N 1
ATOM 709 C CA . ARG A 1 92 ? 0.578 16.375 14.055 1 97.44 92 ARG A CA 1
ATOM 710 C C . ARG A 1 92 ? 0.05 14.945 14.086 1 97.44 92 ARG A C 1
ATOM 712 O O . ARG A 1 92 ? -0.58 14.531 15.07 1 97.44 92 ARG A O 1
ATOM 719 N N . GLY A 1 93 ? 0.238 14.211 12.984 1 97.69 93 GLY A N 1
ATOM 720 C CA . GLY A 1 93 ? -0.175 12.82 12.93 1 97.69 93 GLY A CA 1
ATOM 721 C C . GLY A 1 93 ? 0.406 11.984 14.055 1 97.69 93 GLY A C 1
ATOM 722 O O . GLY A 1 93 ? -0.307 11.195 14.688 1 97.69 93 GLY A O 1
ATOM 723 N N . ARG A 1 94 ? 1.63 12.188 14.375 1 97 94 ARG A N 1
ATOM 724 C CA . ARG A 1 94 ? 2.299 11.453 15.438 1 97 94 ARG A CA 1
ATOM 725 C C . ARG A 1 94 ? 1.737 11.828 16.812 1 97 94 ARG A C 1
ATOM 727 O O . ARG A 1 94 ? 1.637 10.977 17.703 1 97 94 ARG A O 1
ATOM 734 N N . VAL A 1 95 ? 1.376 13.039 16.922 1 95.94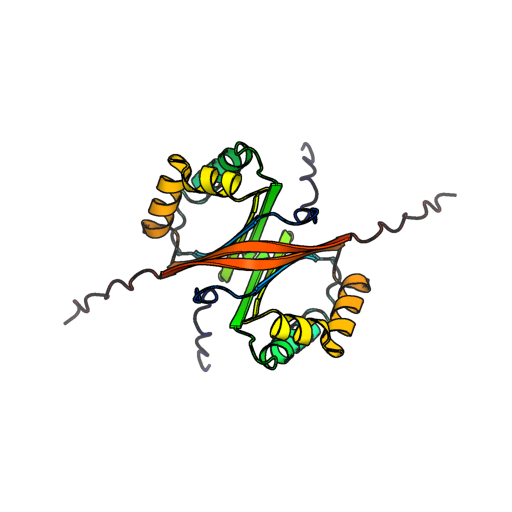 95 VAL A N 1
ATOM 735 C CA . VAL A 1 95 ? 0.896 13.555 18.203 1 95.94 95 VAL A CA 1
ATOM 736 C C . VAL A 1 95 ? -0.558 13.141 18.422 1 95.94 95 VAL A C 1
ATOM 738 O O . VAL A 1 95 ? -0.962 12.828 19.547 1 95.94 95 VAL A O 1
ATOM 741 N N . GLN A 1 96 ? -1.328 12.977 17.344 1 96.88 96 GLN A N 1
ATOM 742 C CA . GLN A 1 96 ? -2.771 12.945 17.547 1 96.88 96 GLN A CA 1
ATOM 743 C C . GLN A 1 96 ? -3.406 11.75 16.844 1 96.88 96 GLN A C 1
ATOM 745 O O . GLN A 1 96 ? -4.273 11.086 17.406 1 96.88 96 GLN A O 1
ATOM 750 N N . TRP A 1 97 ? -3.018 11.422 15.656 1 98 97 TRP A N 1
ATOM 751 C CA . TRP A 1 97 ? -3.928 10.672 14.805 1 98 97 TRP A CA 1
ATOM 752 C C . TRP A 1 97 ? -3.484 9.211 14.688 1 98 97 TRP A C 1
ATOM 754 O O . TRP A 1 97 ? -4.277 8.344 14.312 1 98 97 TRP A O 1
ATOM 764 N N . TYR A 1 98 ? -2.182 8.953 15 1 97.94 98 TYR A N 1
ATOM 765 C CA . TYR A 1 98 ? -1.699 7.605 14.719 1 97.94 98 TYR A CA 1
ATOM 766 C C . TYR A 1 98 ? -1.305 6.883 16 1 97.94 98 TYR A C 1
ATOM 768 O O . TYR A 1 98 ? -0.609 7.449 16.844 1 97.94 98 TYR A O 1
ATOM 776 N N . GLN A 1 99 ? -1.854 5.648 16.141 1 97.56 99 GLN A N 1
ATOM 777 C CA . GLN A 1 99 ? -1.345 4.734 17.156 1 97.56 99 GLN A CA 1
ATOM 778 C C . GLN A 1 99 ? 0.001 4.145 16.734 1 97.56 99 GLN A C 1
ATOM 780 O O . GLN A 1 99 ? 0.919 4.047 17.562 1 97.56 99 GLN A O 1
ATOM 785 N N . SER A 1 100 ? 0.112 3.746 15.57 1 98.12 100 SER A N 1
ATOM 786 C CA . SER A 1 100 ? 1.34 3.252 14.961 1 98.12 100 SER A CA 1
ATOM 787 C C . SER A 1 100 ? 1.302 3.408 13.445 1 98.12 100 SER A C 1
ATOM 789 O O . SER A 1 100 ? 0.225 3.52 12.852 1 98.1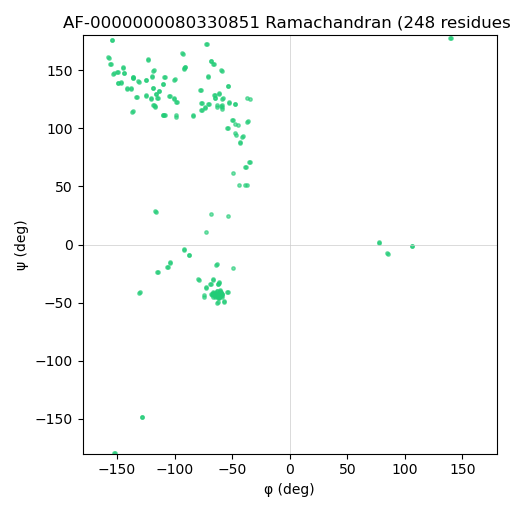2 100 SER A O 1
ATOM 791 N N . TYR A 1 101 ? 2.492 3.486 12.852 1 98.62 101 TYR A N 1
ATOM 792 C CA . TYR A 1 101 ? 2.582 3.469 11.398 1 98.62 101 TYR A CA 1
ATOM 793 C C . TYR A 1 101 ? 3.965 3.018 10.938 1 98.62 101 TYR A C 1
ATOM 795 O O . TYR A 1 101 ? 4.91 2.996 11.734 1 98.62 101 TYR A O 1
ATOM 803 N N . THR A 1 102 ? 4.078 2.6 9.711 1 98.88 102 THR A N 1
ATOM 804 C CA . THR A 1 102 ? 5.344 2.338 9.031 1 98.88 102 THR A CA 1
ATOM 805 C C . THR A 1 102 ? 5.363 2.99 7.648 1 98.88 102 THR A C 1
ATOM 807 O O . THR A 1 102 ? 4.328 3.07 6.98 1 98.88 102 THR A O 1
ATOM 810 N N . LEU A 1 103 ? 6.484 3.514 7.301 1 98.88 103 LEU A N 1
ATOM 811 C CA . LEU A 1 103 ? 6.77 4.07 5.984 1 98.88 103 LEU A CA 1
ATOM 812 C C . LEU A 1 103 ? 7.852 3.26 5.277 1 98.88 103 LEU A C 1
ATOM 814 O O . LEU A 1 103 ? 8.906 2.979 5.859 1 98.88 103 LEU A O 1
ATOM 818 N N . HIS A 1 104 ? 7.605 2.807 4.102 1 98.94 104 HIS A N 1
ATOM 819 C CA . HIS A 1 104 ? 8.578 2.184 3.207 1 98.94 104 HIS A CA 1
ATOM 820 C C . HIS A 1 104 ? 8.719 2.977 1.913 1 98.94 104 HIS A C 1
ATOM 822 O O . HIS A 1 104 ? 7.734 3.215 1.213 1 98.94 104 HIS A O 1
ATOM 828 N N . VAL A 1 105 ? 9.883 3.463 1.61 1 98.94 105 VAL A N 1
ATOM 829 C CA . VAL A 1 105 ? 10.188 4.16 0.365 1 98.94 105 VAL A CA 1
ATOM 830 C C . VAL A 1 105 ? 10.977 3.236 -0.563 1 98.94 105 VAL A C 1
ATOM 832 O O . VAL A 1 105 ? 12.016 2.695 -0.177 1 98.94 105 VAL A O 1
ATOM 835 N N . ALA A 1 106 ? 10.484 3.115 -1.762 1 98.94 106 ALA A N 1
ATOM 836 C CA . ALA A 1 106 ? 11.023 2.055 -2.604 1 98.94 106 ALA A CA 1
ATOM 837 C C . ALA A 1 106 ? 11.086 2.488 -4.066 1 98.94 106 ALA A C 1
ATOM 839 O O . ALA A 1 106 ? 10.297 3.33 -4.5 1 98.94 106 ALA A O 1
ATOM 840 N N . LYS A 1 107 ? 11.992 1.931 -4.77 1 98.94 107 LYS A N 1
ATOM 841 C CA . LYS A 1 107 ? 12.148 2.141 -6.207 1 98.94 107 LYS A CA 1
ATOM 842 C C . LYS A 1 107 ? 11.508 1.008 -7 1 98.94 107 LYS A C 1
ATOM 844 O O . LYS A 1 107 ? 11.883 -0.156 -6.848 1 98.94 107 LYS A O 1
ATOM 849 N N . VAL A 1 108 ? 10.547 1.367 -7.895 1 98.94 108 VAL A N 1
ATOM 850 C CA . VAL A 1 108 ? 9.789 0.38 -8.656 1 98.94 108 VAL A CA 1
ATOM 851 C C . VAL A 1 108 ? 10.641 -0.162 -9.797 1 98.94 108 VAL A C 1
ATOM 853 O O . VAL A 1 108 ? 11.242 0.608 -10.547 1 98.94 108 VAL A O 1
ATOM 856 N N . GLU A 1 109 ? 10.609 -1.48 -9.898 1 98.69 109 GLU A N 1
ATOM 857 C CA . GLU A 1 109 ? 11.391 -2.143 -10.938 1 98.69 109 GLU A CA 1
ATOM 858 C C . GLU A 1 109 ? 10.492 -2.844 -11.945 1 98.69 109 GLU A C 1
ATOM 860 O O . GLU A 1 109 ? 10.922 -3.172 -13.055 1 98.69 109 GLU A O 1
ATOM 865 N N . ARG A 1 110 ? 9.305 -3.17 -11.547 1 98.25 110 ARG A N 1
ATOM 866 C CA . ARG A 1 110 ? 8.32 -3.832 -12.391 1 98.25 110 ARG A CA 1
ATOM 867 C C . ARG A 1 110 ? 6.906 -3.379 -12.031 1 98.25 110 ARG A C 1
ATOM 869 O O . ARG A 1 110 ? 6.598 -3.15 -10.859 1 98.25 110 ARG A O 1
ATOM 876 N N . SER A 1 111 ? 6.168 -3.201 -13.07 1 98.69 111 SER A N 1
ATOM 877 C CA . SER A 1 111 ? 4.77 -2.871 -12.82 1 98.69 111 SER A CA 1
ATOM 878 C C . SER A 1 111 ? 3.875 -3.389 -13.945 1 98.69 111 SER A C 1
ATOM 880 O O . SER A 1 111 ? 4.328 -3.564 -15.078 1 98.69 111 SER A O 1
ATOM 882 N N . HIS A 1 112 ? 2.672 -3.746 -13.633 1 97.88 112 HIS A N 1
ATOM 883 C CA . HIS A 1 112 ? 1.685 -4.172 -14.617 1 97.88 112 HIS A CA 1
ATOM 884 C C . HIS A 1 112 ? 0.266 -3.9 -14.125 1 97.88 112 HIS A C 1
ATOM 886 O O . HIS A 1 112 ? 0.024 -3.838 -12.914 1 97.88 112 HIS A O 1
ATOM 892 N N . GLY A 1 113 ? -0.633 -3.586 -15.07 1 98.06 113 GLY A N 1
ATOM 893 C CA . GLY A 1 113 ? -2.029 -3.309 -14.766 1 98.06 113 GLY A CA 1
ATOM 894 C C . GLY A 1 113 ? -2.992 -4.211 -15.516 1 98.06 113 GLY A C 1
ATOM 895 O O . GLY A 1 113 ? -2.615 -4.852 -16.5 1 98.06 113 GLY A O 1
ATOM 896 N N . PHE A 1 114 ? -4.168 -4.285 -14.969 1 98 114 PHE A N 1
ATOM 897 C CA . PHE A 1 114 ? -5.277 -5.035 -15.547 1 98 114 PHE A CA 1
ATOM 898 C C . PHE A 1 114 ? -6.578 -4.25 -15.438 1 98 114 PHE A C 1
ATOM 900 O O . PHE A 1 114 ? -6.859 -3.646 -14.398 1 98 114 PHE A O 1
ATOM 907 N N . THR A 1 115 ? -7.328 -4.184 -16.453 1 96.44 115 THR A N 1
ATOM 908 C CA . THR A 1 115 ? -8.695 -3.662 -16.453 1 96.44 115 THR A CA 1
ATOM 909 C C . THR A 1 115 ? -9.633 -4.605 -17.188 1 96.44 115 THR A C 1
ATOM 911 O O . THR A 1 115 ? -9.383 -4.977 -18.344 1 96.44 115 THR A O 1
ATOM 914 N N . ARG A 1 116 ? -10.703 -4.965 -16.484 1 93.62 116 ARG A N 1
ATOM 915 C CA . ARG A 1 116 ? -11.695 -5.855 -17.078 1 93.62 116 ARG A CA 1
ATOM 916 C C . ARG A 1 116 ? -12.398 -5.188 -18.25 1 93.62 116 ARG A C 1
ATOM 918 O O . ARG A 1 116 ? -12.836 -4.039 -18.156 1 93.62 116 ARG A O 1
ATOM 925 N N . ALA A 1 117 ? -12.383 -5.945 -19.359 1 85.12 117 ALA A N 1
ATOM 926 C CA . ALA A 1 117 ? -13.047 -5.422 -20.547 1 85.12 117 ALA A CA 1
ATOM 927 C C . ALA A 1 117 ? -14.547 -5.25 -20.312 1 85.12 117 ALA A C 1
ATOM 929 O O . ALA A 1 117 ? -15.164 -6.047 -19.594 1 85.12 117 ALA A O 1
ATOM 930 N N . GLU A 1 118 ? -15.062 -4.07 -20.391 1 69.06 118 GLU A N 1
ATOM 931 C CA . GLU A 1 118 ? -16.5 -3.867 -20.297 1 69.06 118 GLU A CA 1
ATOM 932 C C . GLU A 1 118 ? -17.25 -4.742 -21.297 1 69.06 118 GLU A C 1
ATOM 934 O O . GLU A 1 118 ? -16.859 -4.832 -22.469 1 69.06 118 GLU A O 1
ATOM 939 N N . VAL A 1 119 ? -17.797 -5.828 -20.906 1 58.38 119 VAL A N 1
ATOM 940 C CA . VAL A 1 119 ? -18.625 -6.57 -21.859 1 58.38 119 VAL A CA 1
ATOM 941 C C . VAL A 1 119 ? -19.641 -5.633 -22.5 1 58.38 119 VAL A C 1
ATOM 943 O O . VAL A 1 119 ? -20.391 -4.945 -21.812 1 58.38 119 VAL A O 1
ATOM 946 N N . PRO A 1 120 ? -19.422 -5.301 -23.781 1 54.56 120 PRO A N 1
ATOM 947 C CA . PRO A 1 120 ? -20.469 -4.508 -24.438 1 54.56 120 PRO A CA 1
ATOM 948 C C . PRO A 1 120 ? -21.875 -5.066 -24.219 1 54.56 120 PRO A C 1
ATOM 950 O O . PRO A 1 120 ? -22.062 -6.289 -24.203 1 54.56 120 PRO A O 1
ATOM 953 N N . GLN A 1 121 ? -22.594 -4.469 -23.391 1 52.06 121 GLN A N 1
ATOM 954 C CA . GLN A 1 121 ? -24 -4.867 -23.391 1 52.06 121 GLN A CA 1
ATOM 955 C C . GLN A 1 121 ? -24.562 -4.898 -24.812 1 52.06 121 GLN A C 1
ATOM 957 O O . GLN A 1 121 ? -24.438 -3.932 -25.562 1 52.06 121 GLN A O 1
ATOM 962 N N . SER A 1 122 ? -24.578 -6.055 -25.438 1 51.47 122 SER A N 1
ATOM 963 C CA . SER A 1 122 ? -25.328 -6.195 -26.688 1 51.47 122 SER A CA 1
ATOM 964 C C . SER A 1 122 ? -26.672 -5.488 -26.609 1 51.47 122 SER A C 1
ATOM 966 O O . SER A 1 122 ? -27.438 -5.691 -25.656 1 51.47 122 SER A O 1
ATOM 968 N N . SER A 1 123 ? -26.719 -4.242 -27.031 1 49.09 123 SER A N 1
ATOM 969 C CA . SER A 1 123 ? -28.031 -3.678 -27.297 1 49.09 123 SER A CA 1
ATOM 970 C C . SER A 1 123 ? -28.859 -4.605 -28.172 1 49.09 123 SER A C 1
ATOM 972 O O . SER A 1 123 ? -28.578 -4.766 -29.359 1 49.09 123 SER A O 1
ATOM 974 N N . THR A 1 124 ? -29.156 -5.812 -27.734 1 40.38 124 THR A N 1
ATOM 975 C CA . THR A 1 124 ? -30.188 -6.492 -28.531 1 40.38 124 THR A CA 1
ATOM 976 C C . THR A 1 124 ? -31.438 -5.625 -28.656 1 40.38 124 THR A C 1
ATOM 978 O O . THR A 1 124 ? -32.5 -6.125 -28.969 1 40.38 124 THR A O 1
ATOM 981 N N . ALA A 1 125 ? -31.391 -4.312 -28.547 1 42.19 125 ALA A N 1
ATOM 982 C CA . ALA A 1 125 ? -32.688 -3.717 -28.891 1 42.19 125 ALA A CA 1
ATOM 983 C C . ALA A 1 125 ? -33 -3.865 -30.375 1 42.19 125 ALA A C 1
ATOM 985 O O . ALA A 1 125 ? -33.969 -3.332 -30.875 1 42.19 125 ALA A O 1
ATOM 986 N N . ASP A 1 126 ? -32.406 -4.957 -31.125 1 32.5 126 ASP A N 1
ATOM 987 C CA . ASP A 1 126 ? -33.281 -4.961 -32.281 1 32.5 126 ASP A CA 1
ATOM 988 C C . ASP A 1 126 ? -34.688 -5.461 -31.938 1 32.5 126 ASP A C 1
ATOM 990 O O . ASP A 1 126 ? -34.812 -6.41 -31.156 1 32.5 126 ASP A O 1
ATOM 994 N N . MET B 1 1 ? -17.594 -17.531 26.75 1 28.61 1 MET B N 1
ATOM 995 C CA . MET B 1 1 ? -17.312 -16.797 25.516 1 28.61 1 MET B CA 1
ATOM 996 C C . MET B 1 1 ? -15.859 -16.328 25.484 1 28.61 1 MET B C 1
ATOM 998 O O . MET B 1 1 ? -15.461 -15.508 26.312 1 28.61 1 MET B O 1
ATOM 1002 N N . SER B 1 2 ? -14.891 -17.188 25.281 1 34 2 SER B N 1
ATOM 1003 C CA . SER B 1 2 ? -13.461 -16.906 25.234 1 34 2 SER B CA 1
ATOM 1004 C C . SER B 1 2 ? -13.164 -15.641 24.438 1 34 2 SER B C 1
ATOM 1006 O O . SER B 1 2 ? -13.602 -15.508 23.281 1 34 2 SER B O 1
ATOM 1008 N N . ASP B 1 3 ? -13.172 -14.484 25 1 38.28 3 ASP B N 1
ATOM 1009 C CA . ASP B 1 3 ? -12.703 -13.211 24.469 1 38.28 3 ASP B CA 1
ATOM 1010 C C . ASP B 1 3 ? -11.445 -13.398 23.625 1 38.28 3 ASP B C 1
ATOM 1012 O O . ASP B 1 3 ? -10.352 -13.594 24.172 1 38.28 3 ASP B O 1
ATOM 1016 N N . HIS B 1 4 ? -11.297 -14.234 22.672 1 40.78 4 HIS B N 1
ATOM 1017 C CA . HIS B 1 4 ? -10.188 -14.312 21.734 1 40.78 4 HIS B CA 1
ATOM 1018 C C . HIS B 1 4 ? -9.703 -12.922 21.328 1 40.78 4 HIS B C 1
ATOM 1020 O O . HIS B 1 4 ? -10.367 -12.227 20.562 1 40.78 4 HIS B O 1
ATOM 1026 N N . SER B 1 5 ? -9.133 -12.102 22.172 1 43.66 5 SER B N 1
ATOM 1027 C CA . SER B 1 5 ? -8.453 -10.828 21.969 1 43.66 5 SER B CA 1
ATOM 1028 C C . SER B 1 5 ? -7.684 -10.812 20.656 1 43.66 5 SER B C 1
ATOM 103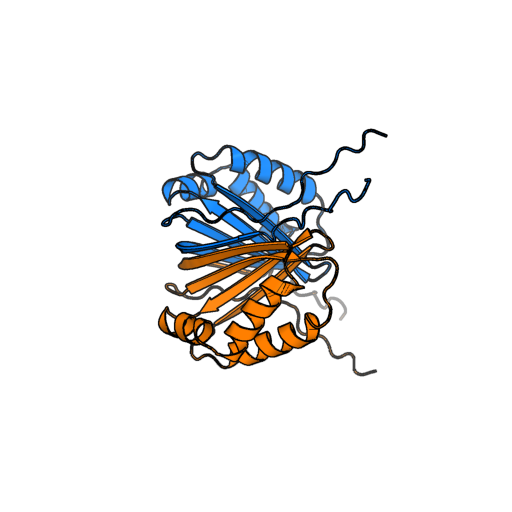0 O O . SER B 1 5 ? -6.703 -11.539 20.5 1 43.66 5 SER B O 1
ATOM 1032 N N . GLU B 1 6 ? -8.281 -10.766 19.547 1 52.34 6 GLU B N 1
ATOM 1033 C CA . GLU B 1 6 ? -7.613 -10.609 18.25 1 52.34 6 GLU B CA 1
ATOM 1034 C C . GLU B 1 6 ? -6.418 -9.672 18.359 1 52.34 6 GLU B C 1
ATOM 1036 O O . GLU B 1 6 ? -6.492 -8.633 19.031 1 52.34 6 GLU B O 1
ATOM 1041 N N . ALA B 1 7 ? -5.258 -10.172 18.344 1 55.28 7 ALA B N 1
ATOM 1042 C CA . ALA B 1 7 ? -4.023 -9.398 18.375 1 55.28 7 ALA B CA 1
ATOM 1043 C C . ALA B 1 7 ? -4.172 -8.086 17.609 1 55.28 7 ALA B C 1
ATOM 1045 O O . ALA B 1 7 ? -4.887 -8.023 16.609 1 55.28 7 ALA B O 1
ATOM 1046 N N . PRO B 1 8 ? -3.84 -6.961 18.391 1 67.25 8 PRO B N 1
ATOM 1047 C CA . PRO B 1 8 ? -3.926 -5.664 17.719 1 67.25 8 PRO B CA 1
ATOM 1048 C C . PRO B 1 8 ? -3.246 -5.66 16.344 1 67.25 8 PRO B C 1
ATOM 1050 O O . PRO B 1 8 ? -2.207 -6.301 16.172 1 67.25 8 PRO B O 1
ATOM 1053 N N . VAL B 1 9 ? -3.945 -5.367 15.312 1 86.25 9 VAL B N 1
ATOM 1054 C CA . VAL B 1 9 ? -3.416 -5.242 13.961 1 86.25 9 VAL B CA 1
ATOM 1055 C C . VAL B 1 9 ? -2.328 -4.168 13.93 1 86.25 9 VAL B C 1
ATOM 1057 O O . VAL B 1 9 ? -2.516 -3.07 14.461 1 86.25 9 VAL B O 1
ATOM 1060 N N . MET B 1 10 ? -1.044 -4.543 13.578 1 95.19 10 MET B N 1
ATOM 1061 C CA . MET B 1 10 ? 0.073 -3.617 13.422 1 95.19 10 MET B CA 1
ATOM 1062 C C . MET B 1 10 ? 0.63 -3.666 12.008 1 95.19 10 MET B C 1
ATOM 1064 O O . MET B 1 10 ? 0.62 -4.719 11.367 1 95.19 10 MET B O 1
ATOM 1068 N N . PRO B 1 11 ? 1.059 -2.465 11.562 1 98.5 11 PRO B N 1
ATOM 1069 C CA . PRO B 1 11 ? 1.755 -2.514 10.273 1 98.5 11 PRO B CA 1
ATOM 1070 C C . PRO B 1 11 ? 2.996 -3.4 10.305 1 98.5 11 PRO B C 1
ATOM 1072 O O . PRO B 1 11 ? 3.615 -3.564 11.359 1 98.5 11 PRO B O 1
ATOM 1075 N N . VAL B 1 12 ? 3.312 -3.998 9.148 1 98.69 12 VAL B N 1
ATOM 1076 C CA . VAL B 1 12 ? 4.59 -4.695 9.047 1 98.69 12 VAL B CA 1
ATOM 1077 C C . VAL B 1 12 ? 5.727 -3.75 9.445 1 98.69 12 VAL B C 1
ATOM 1079 O O . VAL B 1 12 ? 5.754 -2.592 9.023 1 98.69 12 VAL B O 1
ATOM 1082 N N . GLU B 1 13 ? 6.625 -4.238 10.203 1 98.12 13 GLU B N 1
ATOM 1083 C CA . GLU B 1 13 ? 7.684 -3.41 10.766 1 98.12 13 GLU B CA 1
ATOM 1084 C C . GLU B 1 13 ? 8.641 -2.928 9.68 1 98.12 13 GLU B C 1
ATOM 1086 O O . GLU B 1 13 ? 8.703 -3.512 8.594 1 98.12 13 GLU B O 1
ATOM 1091 N N . ALA B 1 14 ? 9.344 -1.847 9.984 1 98.62 14 ALA B N 1
ATOM 1092 C CA . ALA B 1 14 ? 10.414 -1.364 9.117 1 98.62 14 ALA B CA 1
ATOM 1093 C C . ALA B 1 14 ? 11.672 -2.211 9.281 1 98.62 14 ALA B C 1
ATOM 1095 O O . ALA B 1 14 ? 12.305 -2.203 10.336 1 98.62 14 ALA B O 1
ATOM 1096 N N . TYR B 1 15 ? 12.062 -2.877 8.242 1 98.38 15 TYR B N 1
ATOM 1097 C CA . TYR B 1 15 ? 13.289 -3.662 8.234 1 98.38 15 TYR B CA 1
ATOM 1098 C C . TYR B 1 15 ? 14.453 -2.84 7.699 1 98.38 15 TYR B C 1
ATOM 1100 O O . TYR B 1 15 ? 14.258 -1.77 7.121 1 98.38 15 TYR B O 1
ATOM 1108 N N . GLU B 1 16 ? 15.625 -3.342 7.945 1 98.25 16 GLU B N 1
ATOM 1109 C CA . GLU B 1 16 ? 16.781 -2.703 7.324 1 98.25 16 GLU B CA 1
ATOM 1110 C C . GLU B 1 16 ? 16.812 -2.959 5.82 1 98.25 16 GLU B C 1
ATOM 1112 O O . GLU B 1 16 ? 16.828 -4.113 5.383 1 98.25 16 GLU B O 1
ATOM 1117 N N . PRO B 1 17 ? 16.797 -1.992 5.066 1 98.5 17 PRO B N 1
ATOM 1118 C CA . PRO B 1 17 ? 16.859 -2.176 3.613 1 98.5 17 PRO B CA 1
ATOM 1119 C C . PRO B 1 17 ? 18.188 -2.742 3.146 1 98.5 17 PRO B C 1
ATOM 1121 O O . PRO B 1 17 ? 19.203 -2.627 3.854 1 98.5 17 PRO B O 1
ATOM 1124 N N . PRO B 1 18 ? 18.25 -3.371 2.061 1 98.62 18 PRO B N 1
ATOM 1125 C CA . PRO B 1 18 ? 17.172 -3.455 1.075 1 98.62 18 PRO B CA 1
ATOM 1126 C C . PRO B 1 18 ? 16.281 -4.668 1.289 1 98.62 18 PRO B C 1
ATOM 1128 O O . PRO B 1 18 ? 16.703 -5.672 1.865 1 98.62 18 PRO B O 1
ATOM 1131 N N . TYR B 1 19 ? 15.086 -4.637 0.939 1 98.88 19 TYR B N 1
ATOM 1132 C CA . TYR B 1 19 ? 14.109 -5.703 0.747 1 98.88 19 TYR B CA 1
ATOM 1133 C C . TYR B 1 19 ? 13.055 -5.297 -0.281 1 98.88 19 TYR B C 1
ATOM 1135 O O . TYR B 1 19 ? 13.164 -4.234 -0.898 1 98.88 19 TYR B O 1
ATOM 1143 N N . TYR B 1 20 ? 12.102 -6.191 -0.535 1 98.94 20 TYR B N 1
ATOM 1144 C CA . TYR B 1 20 ? 11.195 -5.926 -1.644 1 98.94 20 TYR B CA 1
ATOM 1145 C C . TYR B 1 20 ? 9.758 -5.801 -1.15 1 98.94 20 TYR B C 1
ATOM 1147 O O . TYR B 1 20 ? 9.375 -6.438 -0.167 1 98.94 20 TYR B O 1
ATOM 1155 N N . VAL B 1 21 ? 9.023 -4.984 -1.888 1 98.94 21 VAL B N 1
ATOM 1156 C CA . VAL B 1 21 ? 7.586 -4.902 -1.665 1 98.94 21 VAL B CA 1
ATOM 1157 C C . VAL B 1 21 ? 6.844 -5.172 -2.973 1 98.94 21 VAL B C 1
ATOM 1159 O O . VAL B 1 21 ? 7.316 -4.797 -4.047 1 98.94 21 VAL B O 1
ATOM 1162 N N . ALA B 1 22 ? 5.781 -5.848 -2.926 1 98.88 22 ALA B N 1
ATOM 1163 C CA . ALA B 1 22 ? 4.766 -5.957 -3.969 1 98.88 22 ALA B CA 1
ATOM 1164 C C . ALA B 1 22 ? 3.479 -5.246 -3.559 1 98.88 22 ALA B C 1
ATOM 1166 O O . ALA B 1 22 ? 2.822 -5.645 -2.594 1 98.88 22 ALA B O 1
ATOM 1167 N N . VAL B 1 23 ? 3.182 -4.137 -4.246 1 98.94 23 VAL B N 1
ATOM 1168 C CA . VAL B 1 23 ? 1.995 -3.336 -3.967 1 98.94 23 VAL B CA 1
ATOM 1169 C C . VAL B 1 23 ? 0.886 -3.689 -4.953 1 98.94 23 VAL B C 1
ATOM 1171 O O . VAL B 1 23 ? 0.986 -3.383 -6.145 1 98.94 23 VAL B O 1
ATOM 1174 N N . PHE B 1 24 ? -0.142 -4.348 -4.422 1 98.94 24 PHE B N 1
ATOM 1175 C CA . PHE B 1 24 ? -1.296 -4.754 -5.215 1 98.94 24 PHE B CA 1
ATOM 1176 C C . PHE B 1 24 ? -2.518 -3.914 -4.863 1 98.94 24 PHE B C 1
ATOM 1178 O O . PHE B 1 24 ? -3.004 -3.961 -3.732 1 98.94 24 PHE B O 1
ATOM 1185 N N . THR B 1 25 ? -2.977 -3.053 -5.816 1 98.94 25 THR B N 1
ATOM 1186 C CA . THR B 1 25 ? -4.164 -2.223 -5.641 1 98.94 25 THR B CA 1
ATOM 1187 C C . THR B 1 25 ? -5.27 -2.654 -6.594 1 98.94 25 THR B C 1
ATOM 1189 O O . THR B 1 25 ? -5.035 -2.828 -7.793 1 98.94 25 THR B O 1
ATOM 1192 N N . ALA B 1 26 ? -6.531 -2.812 -6.008 1 98.56 26 ALA B N 1
ATOM 1193 C CA . ALA B 1 26 ? -7.559 -3.387 -6.871 1 98.56 26 ALA B CA 1
ATOM 1194 C C . ALA B 1 26 ? -8.922 -2.758 -6.598 1 98.56 26 ALA B C 1
ATOM 1196 O O . ALA B 1 26 ? -9.188 -2.305 -5.484 1 98.56 26 ALA B O 1
ATOM 1197 N N . VAL B 1 27 ? -9.688 -2.668 -7.621 1 98.12 27 VAL B N 1
ATOM 1198 C CA . VAL B 1 27 ? -11.141 -2.51 -7.543 1 98.12 27 VAL B CA 1
ATOM 1199 C C . VAL B 1 27 ? -11.82 -3.854 -7.797 1 98.12 27 VAL B C 1
ATOM 1201 O O . VAL B 1 27 ? -11.57 -4.5 -8.82 1 98.12 27 VAL B O 1
ATOM 1204 N N . ARG B 1 28 ? -12.625 -4.199 -6.875 1 97.38 28 ARG B N 1
ATOM 1205 C CA . ARG B 1 28 ? -13.242 -5.523 -6.941 1 97.38 28 ARG B CA 1
ATOM 1206 C C . ARG B 1 28 ? -14.562 -5.473 -7.695 1 97.38 28 ARG B C 1
ATOM 1208 O O . ARG B 1 28 ? -15.242 -4.445 -7.707 1 97.38 28 ARG B O 1
ATOM 1215 N N . THR B 1 29 ? -14.922 -6.594 -8.289 1 96.31 29 THR B N 1
ATOM 1216 C CA . THR B 1 29 ? -16.266 -6.762 -8.828 1 96.31 29 THR B CA 1
ATOM 1217 C C . THR B 1 29 ? -17.281 -6.906 -7.703 1 96.31 29 THR B C 1
ATOM 1219 O O . THR B 1 29 ? -16.922 -7.004 -6.531 1 96.31 29 THR B O 1
ATOM 1222 N N . GLN B 1 30 ? -18.547 -6.898 -8.109 1 94.31 30 GLN B N 1
ATOM 1223 C CA . GLN B 1 30 ? -19.594 -7.09 -7.117 1 94.31 30 GLN B CA 1
ATOM 1224 C C . GLN B 1 30 ? -19.641 -8.539 -6.629 1 94.31 30 GLN B C 1
ATOM 1226 O O . GLN B 1 30 ? -19.891 -8.789 -5.449 1 94.31 30 GLN B O 1
ATOM 1231 N N . ASP B 1 31 ? -19.391 -9.445 -7.574 1 95.12 31 ASP B N 1
ATOM 1232 C CA . ASP B 1 31 ? -19.391 -10.859 -7.223 1 95.12 31 ASP B CA 1
ATOM 1233 C C . ASP B 1 31 ? -18.047 -11.289 -6.668 1 95.12 31 ASP B C 1
ATOM 1235 O O . ASP B 1 31 ? -17.062 -11.391 -7.406 1 95.12 31 ASP B O 1
ATOM 1239 N N . GLN B 1 32 ? -17.984 -11.602 -5.414 1 96.81 32 GLN B N 1
ATOM 1240 C CA . GLN B 1 32 ? -16.766 -12.016 -4.734 1 96.81 32 GLN B CA 1
ATOM 1241 C C . GLN B 1 32 ? -16.891 -13.445 -4.207 1 96.81 32 GLN B C 1
ATOM 1243 O O . GLN B 1 32 ? -16.328 -13.773 -3.156 1 96.81 32 GLN B O 1
ATOM 1248 N N . SER B 1 33 ? -17.703 -14.18 -4.926 1 97.44 33 SER B N 1
ATOM 1249 C CA . SER B 1 33 ? -17.891 -15.57 -4.535 1 97.44 33 SER B CA 1
ATOM 1250 C C . SER B 1 33 ? -16.562 -16.328 -4.539 1 97.44 33 SER B C 1
ATOM 1252 O O . SER B 1 33 ? -15.836 -16.312 -5.539 1 97.44 33 SER B O 1
ATOM 1254 N N . GLY B 1 34 ? -16.219 -16.953 -3.402 1 97.69 34 GLY B N 1
ATOM 1255 C CA . GLY B 1 34 ? -15.023 -17.766 -3.285 1 97.69 34 GLY B CA 1
ATOM 1256 C C . GLY B 1 34 ? -13.789 -16.953 -2.959 1 97.69 34 GLY B C 1
ATOM 1257 O O . GLY B 1 34 ? -12.719 -17.516 -2.691 1 97.69 34 GLY B O 1
ATOM 1258 N N . PHE B 1 35 ? -13.875 -15.648 -2.98 1 97.75 35 PHE B N 1
ATOM 1259 C CA . PHE B 1 35 ? -12.719 -14.781 -2.777 1 97.75 35 PHE B CA 1
ATOM 1260 C C . PHE B 1 35 ? -12.133 -14.984 -1.387 1 97.75 35 PHE B C 1
ATOM 1262 O O . PHE B 1 35 ? -10.922 -15.164 -1.24 1 97.75 35 PHE B O 1
ATOM 1269 N N . GLY B 1 36 ? -13.016 -14.93 -0.423 1 96.75 36 GLY B N 1
ATOM 1270 C CA . GLY B 1 36 ? -12.555 -15.016 0.955 1 96.75 36 GLY B CA 1
ATOM 1271 C C . GLY B 1 36 ? -11.766 -16.281 1.244 1 96.75 36 GLY B C 1
ATOM 1272 O O . GLY B 1 36 ? -10.695 -16.219 1.847 1 96.75 36 GLY B O 1
ATOM 1273 N N . GLU B 1 37 ? -12.328 -17.391 0.835 1 97.81 37 GLU B N 1
ATOM 1274 C CA . GLU B 1 37 ? -11.664 -18.672 1.049 1 97.81 37 GLU B CA 1
ATOM 1275 C C . GLU B 1 37 ? -10.328 -18.734 0.319 1 97.81 37 GLU B C 1
ATOM 1277 O O . GLU B 1 37 ? -9.32 -19.172 0.89 1 97.81 37 GLU B O 1
ATOM 1282 N N . THR B 1 38 ? -10.312 -18.328 -0.921 1 98.19 38 THR B N 1
ATOM 1283 C CA . THR B 1 38 ? -9.086 -18.344 -1.71 1 98.19 38 THR B CA 1
ATOM 1284 C C . THR B 1 38 ? -8.047 -17.406 -1.109 1 98.19 38 THR B C 1
ATOM 1286 O O . THR B 1 38 ? -6.875 -17.766 -0.979 1 98.19 38 THR B O 1
ATOM 1289 N N . ASN B 1 39 ? -8.477 -16.234 -0.708 1 97.81 39 ASN B N 1
ATOM 1290 C CA . ASN B 1 39 ? -7.582 -15.25 -0.106 1 97.81 39 ASN B CA 1
ATOM 1291 C C . ASN B 1 39 ? -6.941 -15.789 1.171 1 97.81 39 ASN B C 1
ATOM 1293 O O . ASN B 1 39 ? -5.746 -15.594 1.399 1 97.81 39 ASN B O 1
ATOM 1297 N N . ALA B 1 40 ? -7.746 -16.438 1.996 1 97.69 40 ALA B N 1
ATOM 1298 C CA . ALA B 1 40 ? -7.223 -17.031 3.219 1 97.69 40 ALA B CA 1
ATOM 1299 C C . ALA B 1 40 ? -6.16 -18.078 2.9 1 97.69 40 ALA B C 1
ATOM 1301 O O . ALA B 1 40 ? -5.117 -18.141 3.561 1 97.69 40 ALA B O 1
ATOM 1302 N N . ARG B 1 41 ? -6.406 -18.906 1.912 1 98.25 41 ARG B N 1
ATOM 1303 C CA . ARG B 1 41 ? -5.445 -19.922 1.491 1 98.25 41 ARG B CA 1
ATOM 1304 C C . ARG B 1 41 ? -4.152 -19.281 0.995 1 98.25 41 ARG B C 1
ATOM 1306 O O . ARG B 1 41 ? -3.059 -19.75 1.309 1 98.25 41 ARG B O 1
ATOM 1313 N N . MET B 1 42 ? -4.25 -18.172 0.179 1 98.62 42 MET B N 1
ATOM 1314 C CA . MET B 1 42 ? -3.076 -17.453 -0.313 1 98.62 42 MET B CA 1
ATOM 1315 C C . MET B 1 42 ? -2.262 -16.875 0.843 1 98.62 42 MET B C 1
ATOM 1317 O O . MET B 1 42 ? -1.03 -16.906 0.812 1 98.62 42 MET B O 1
ATOM 1321 N N . GLU B 1 43 ? -2.969 -16.312 1.862 1 97.75 43 GLU B N 1
ATOM 1322 C CA . GLU B 1 43 ? -2.287 -15.773 3.033 1 97.75 43 GLU B CA 1
ATOM 1323 C C . GLU B 1 43 ? -1.489 -16.844 3.76 1 97.75 43 GLU B C 1
ATOM 1325 O O . GLU B 1 43 ? -0.369 -16.609 4.211 1 97.75 43 GLU B O 1
ATOM 1330 N N . ASP B 1 44 ? -2.057 -18.031 3.836 1 98.31 44 ASP B N 1
ATOM 1331 C CA . ASP B 1 44 ? -1.354 -19.141 4.473 1 98.31 44 ASP B CA 1
ATOM 1332 C C . ASP B 1 44 ? -0.151 -19.578 3.639 1 98.31 44 ASP B C 1
ATOM 1334 O O . ASP B 1 44 ? 0.922 -19.844 4.18 1 98.31 44 ASP B O 1
ATOM 1338 N N . LEU B 1 45 ? -0.315 -19.656 2.367 1 98.62 45 LEU B N 1
ATOM 1339 C CA . LEU B 1 45 ? 0.71 -20.156 1.453 1 98.62 45 LEU B CA 1
ATOM 1340 C C . LEU B 1 45 ? 1.91 -19.203 1.426 1 98.62 45 LEU B C 1
ATOM 1342 O O . LEU B 1 45 ? 3.059 -19.656 1.434 1 98.62 45 LEU B O 1
ATOM 1346 N N . VAL B 1 46 ? 1.691 -17.891 1.403 1 98.69 46 VAL B N 1
ATOM 1347 C CA . VAL B 1 46 ? 2.793 -16.938 1.27 1 98.69 46 VAL B CA 1
ATOM 1348 C C . VAL B 1 46 ? 3.672 -16.984 2.518 1 98.69 46 VAL B C 1
ATOM 1350 O O . VAL B 1 46 ? 4.883 -16.766 2.441 1 98.69 46 VAL B O 1
ATOM 1353 N N . LYS B 1 47 ? 3.074 -17.312 3.639 1 98.44 47 LYS B N 1
ATOM 1354 C CA . LYS B 1 47 ? 3.826 -17.406 4.887 1 98.44 47 LYS B CA 1
ATOM 1355 C C . LYS B 1 47 ? 4.871 -18.516 4.816 1 98.44 47 LYS B C 1
ATOM 1357 O O . LYS B 1 47 ? 5.805 -18.547 5.617 1 98.44 47 LYS B O 1
ATOM 1362 N N . GLU B 1 48 ? 4.707 -19.391 3.875 1 98.19 48 GLU B N 1
ATOM 1363 C CA . GLU B 1 48 ? 5.629 -20.516 3.725 1 98.19 48 GLU B CA 1
ATOM 1364 C C . GLU B 1 48 ? 6.82 -20.141 2.85 1 98.19 48 GLU B C 1
ATOM 1366 O O . GLU B 1 48 ? 7.793 -20.891 2.758 1 98.19 48 GLU B O 1
ATOM 1371 N N . ILE B 1 49 ? 6.844 -19.031 2.213 1 98.5 49 ILE B N 1
ATOM 1372 C CA . ILE B 1 49 ? 7.938 -18.562 1.358 1 98.5 49 ILE B CA 1
ATOM 1373 C C . ILE B 1 49 ? 9.117 -18.125 2.221 1 98.5 49 ILE B C 1
ATOM 1375 O O . ILE B 1 49 ? 9 -17.203 3.018 1 98.5 49 ILE B O 1
ATOM 1379 N N . PRO B 1 50 ? 10.297 -18.844 2.057 1 98.06 50 PRO B N 1
ATOM 1380 C CA . PRO B 1 50 ? 11.461 -18.344 2.787 1 98.06 50 PRO B CA 1
ATOM 1381 C C . PRO B 1 50 ? 11.82 -16.906 2.412 1 98.06 50 PRO B C 1
ATOM 1383 O O . PRO B 1 50 ? 12.078 -16.609 1.24 1 98.06 50 PRO B O 1
ATOM 1386 N N . GLY B 1 51 ? 11.789 -16.047 3.363 1 98.62 51 GLY B N 1
ATOM 1387 C CA . GLY B 1 51 ? 12.094 -14.648 3.09 1 98.62 51 GLY B CA 1
ATOM 1388 C C . GLY B 1 51 ? 10.867 -13.758 3.09 1 98.62 51 GLY B C 1
ATOM 1389 O O . GLY B 1 51 ? 10.969 -12.547 2.871 1 98.62 51 GLY B O 1
ATOM 1390 N N . PHE B 1 52 ? 9.734 -14.422 3.316 1 98.88 52 PHE B N 1
ATOM 1391 C CA . PHE B 1 52 ? 8.531 -13.625 3.539 1 98.88 52 PHE B CA 1
ATOM 1392 C C . PHE B 1 52 ? 8.656 -12.812 4.824 1 98.88 52 PHE B C 1
ATOM 1394 O O . PHE B 1 52 ? 8.953 -13.367 5.887 1 98.88 52 PHE B O 1
ATOM 1401 N N . LEU B 1 53 ? 8.453 -11.469 4.695 1 98.88 53 LEU B N 1
ATOM 1402 C CA . LEU B 1 53 ? 8.672 -10.594 5.84 1 98.88 53 LEU B CA 1
ATOM 1403 C C . LEU B 1 53 ? 7.344 -10.156 6.449 1 98.88 53 LEU B C 1
ATOM 1405 O O . LEU B 1 53 ? 7.309 -9.641 7.57 1 98.88 53 LEU B O 1
ATOM 1409 N N . GLY B 1 54 ? 6.219 -10.328 5.742 1 98.69 54 GLY B N 1
ATOM 1410 C CA . GLY B 1 54 ? 4.902 -9.93 6.211 1 98.69 54 GLY B CA 1
ATOM 1411 C C . GLY B 1 54 ? 4.047 -9.305 5.125 1 98.69 54 GLY B C 1
ATOM 1412 O O . GLY B 1 54 ? 4.488 -9.172 3.98 1 98.69 54 GLY B O 1
ATOM 1413 N N . MET B 1 55 ? 2.832 -8.977 5.484 1 98.75 55 MET B N 1
ATOM 1414 C CA . MET B 1 55 ? 1.887 -8.391 4.539 1 98.75 55 MET B CA 1
ATOM 1415 C C . MET B 1 55 ? 0.92 -7.445 5.246 1 98.75 55 MET B C 1
ATOM 1417 O O . MET B 1 55 ? 0.48 -7.723 6.363 1 98.75 55 MET B O 1
ATOM 1421 N N . ASP B 1 56 ? 0.65 -6.359 4.645 1 98.75 56 ASP B N 1
ATOM 1422 C CA . ASP B 1 56 ? -0.397 -5.43 5.055 1 98.75 56 ASP B CA 1
ATOM 1423 C C . ASP B 1 56 ? -1.572 -5.461 4.082 1 98.75 56 ASP B C 1
ATOM 1425 O O . ASP B 1 56 ? -1.379 -5.59 2.871 1 98.75 56 ASP B O 1
ATOM 1429 N N . HIS B 1 57 ? -2.799 -5.305 4.605 1 98.38 57 HIS B N 1
ATOM 1430 C CA . HIS B 1 57 ? -3.992 -5.227 3.768 1 98.38 57 HIS B CA 1
ATOM 1431 C C . HIS B 1 57 ? -4.98 -4.199 4.312 1 98.38 57 HIS B C 1
ATOM 1433 O O . HIS B 1 57 ? -5.18 -4.105 5.523 1 98.38 57 HIS B O 1
ATOM 1439 N N . ALA B 1 58 ? -5.508 -3.381 3.475 1 98.62 58 ALA B N 1
ATOM 1440 C CA . ALA B 1 58 ? -6.605 -2.463 3.771 1 98.62 58 ALA B CA 1
ATOM 1441 C C . ALA B 1 58 ? -7.641 -2.465 2.648 1 98.62 58 ALA B C 1
ATOM 1443 O O . ALA B 1 58 ? -7.289 -2.59 1.474 1 98.62 58 ALA B O 1
ATOM 1444 N N . GLN B 1 59 ? -8.852 -2.328 3.029 1 97.81 59 GLN B N 1
ATOM 1445 C CA . GLN B 1 59 ? -9.969 -2.318 2.094 1 97.81 59 GLN B CA 1
ATOM 1446 C C . GLN B 1 59 ? -10.977 -1.228 2.453 1 97.81 59 GLN B C 1
ATOM 1448 O O . GLN B 1 59 ? -11.602 -1.279 3.514 1 97.81 59 GLN B O 1
ATOM 1453 N N . THR B 1 60 ? -11.109 -0.224 1.558 1 97.31 60 THR B N 1
ATOM 1454 C CA . THR B 1 60 ? -12.211 0.724 1.701 1 97.31 60 THR B CA 1
ATOM 1455 C C . THR B 1 60 ? -13.523 0.103 1.239 1 97.31 60 THR B C 1
ATOM 1457 O O . THR B 1 60 ? -13.633 -0.354 0.099 1 97.31 60 THR B O 1
ATOM 1460 N N . PRO B 1 61 ? -14.547 0.038 2.111 1 94.75 61 PRO B N 1
ATOM 1461 C CA . PRO B 1 61 ? -15.828 -0.479 1.633 1 94.75 61 PRO B CA 1
ATOM 1462 C C . PRO B 1 61 ? -16.328 0.237 0.377 1 94.75 61 PRO B C 1
ATOM 1464 O O . PRO B 1 61 ? -16.438 1.466 0.366 1 94.75 61 PRO B O 1
ATOM 1467 N N . GLY B 1 62 ? -16.531 -0.549 -0.648 1 92.94 62 GLY B N 1
ATOM 1468 C CA . GLY B 1 62 ? -17 0.023 -1.896 1 92.94 62 GLY B CA 1
ATOM 1469 C C . GLY B 1 62 ? -15.914 0.719 -2.691 1 92.94 62 GLY B C 1
ATOM 1470 O O . GLY B 1 62 ? -16.188 1.286 -3.754 1 92.94 62 GLY B O 1
ATOM 1471 N N . GLY B 1 63 ? -14.703 0.708 -2.219 1 96.12 63 GLY B N 1
ATOM 1472 C CA . GLY B 1 63 ? -13.609 1.409 -2.865 1 96.12 63 GLY B CA 1
ATOM 1473 C C . GLY B 1 63 ? -12.398 0.529 -3.104 1 96.12 63 GLY B C 1
ATOM 1474 O O . GLY B 1 63 ? -12.531 -0.67 -3.355 1 96.12 63 GLY B O 1
ATOM 1475 N N . LEU B 1 64 ? -11.242 1.119 -3.066 1 98.25 64 LEU B N 1
ATOM 1476 C CA . LEU B 1 64 ? -10 0.419 -3.357 1 98.25 64 LEU B CA 1
ATOM 1477 C C . LEU B 1 64 ? -9.648 -0.556 -2.238 1 98.25 64 LEU B C 1
ATOM 1479 O O . LEU B 1 64 ? -9.93 -0.291 -1.067 1 98.25 64 LEU B O 1
ATOM 1483 N N . GLY B 1 65 ? -9.062 -1.679 -2.625 1 98.5 65 GLY B N 1
ATOM 1484 C CA . GLY B 1 65 ? -8.273 -2.518 -1.739 1 98.5 65 GLY B CA 1
ATOM 1485 C C . GLY B 1 65 ? -6.789 -2.494 -2.061 1 98.5 65 GLY B C 1
ATOM 1486 O O . GLY B 1 65 ? -6.402 -2.48 -3.232 1 98.5 65 GLY B O 1
ATOM 1487 N N . ILE B 1 66 ? -6.008 -2.426 -1.015 1 98.88 66 ILE B N 1
ATOM 1488 C CA . ILE B 1 66 ? -4.562 -2.439 -1.185 1 98.88 66 ILE B CA 1
ATOM 1489 C C . ILE B 1 66 ? -3.953 -3.564 -0.347 1 98.88 66 ILE B C 1
ATOM 1491 O O . ILE B 1 66 ? -4.289 -3.721 0.83 1 98.88 66 ILE B O 1
ATOM 1495 N N . THR B 1 67 ? -3.148 -4.398 -0.935 1 98.75 67 THR B N 1
ATOM 1496 C CA . THR B 1 67 ? -2.328 -5.406 -0.274 1 98.75 67 THR B CA 1
ATOM 1497 C C . THR B 1 67 ? -0.848 -5.18 -0.571 1 98.75 67 THR B C 1
ATOM 1499 O O . THR B 1 67 ? -0.46 -5.02 -1.729 1 98.75 67 THR B O 1
ATOM 1502 N N . VAL B 1 68 ? -0.091 -5.086 0.46 1 98.94 68 VAL B N 1
ATOM 1503 C CA . VAL B 1 68 ? 1.353 -4.941 0.302 1 98.94 68 VAL B CA 1
ATOM 1504 C C . VAL B 1 68 ? 2.062 -6.145 0.914 1 98.94 68 VAL B C 1
ATOM 1506 O O . VAL B 1 68 ? 1.937 -6.406 2.113 1 98.94 68 VAL B O 1
ATOM 1509 N N . GLY B 1 69 ? 2.787 -6.875 0.091 1 98.81 69 GLY B N 1
ATOM 1510 C CA . GLY B 1 69 ? 3.645 -7.953 0.555 1 98.81 69 GLY B CA 1
ATOM 1511 C C . GLY B 1 69 ? 5.109 -7.562 0.63 1 98.81 69 GLY B C 1
ATOM 1512 O O . GLY B 1 69 ? 5.609 -6.844 -0.236 1 98.81 69 GLY B O 1
ATOM 1513 N N . TYR B 1 70 ? 5.734 -8.047 1.632 1 98.94 70 TYR B N 1
ATOM 1514 C CA . TYR B 1 70 ? 7.137 -7.727 1.87 1 98.94 70 TYR B CA 1
ATOM 1515 C C . TYR B 1 70 ? 8 -8.984 1.821 1 98.94 70 TYR B C 1
ATOM 1517 O O . TYR B 1 70 ? 7.66 -10 2.43 1 98.94 70 TYR B O 1
ATOM 1525 N N . PHE B 1 71 ? 9.125 -8.898 1.128 1 98.94 71 PHE B N 1
ATOM 1526 C CA . PHE B 1 71 ? 10.008 -10.031 0.902 1 98.94 71 PHE B CA 1
ATOM 1527 C C . PHE B 1 71 ? 11.469 -9.625 1.099 1 98.94 71 PHE B C 1
ATOM 1529 O O . PHE B 1 71 ? 11.875 -8.539 0.692 1 98.94 71 PHE B O 1
ATOM 1536 N N . ARG B 1 72 ? 12.188 -10.461 1.605 1 98.75 72 ARG B N 1
ATOM 1537 C CA . ARG B 1 72 ? 13.57 -10.188 1.989 1 98.75 72 ARG B CA 1
ATOM 1538 C C . ARG B 1 72 ? 14.422 -9.852 0.77 1 98.75 72 ARG B C 1
ATOM 1540 O O . ARG B 1 72 ? 15.328 -9.016 0.851 1 98.75 72 ARG B O 1
ATOM 1547 N N . ASP B 1 73 ? 14.18 -10.586 -0.337 1 98.5 73 ASP B N 1
ATOM 1548 C CA . ASP B 1 73 ? 14.969 -10.391 -1.551 1 98.5 73 ASP B CA 1
ATOM 1549 C C . ASP B 1 73 ? 14.18 -10.812 -2.789 1 98.5 73 ASP B C 1
ATOM 1551 O O . ASP B 1 73 ? 13.039 -11.266 -2.682 1 98.5 73 ASP B O 1
ATOM 1555 N N . ALA B 1 74 ? 14.797 -10.578 -3.879 1 97.56 74 ALA B N 1
ATOM 1556 C CA . ALA B 1 74 ? 14.156 -10.867 -5.16 1 97.56 74 ALA B CA 1
ATOM 1557 C C . ALA B 1 74 ? 13.859 -12.352 -5.305 1 97.56 74 ALA B C 1
ATOM 1559 O O . ALA B 1 74 ? 12.859 -12.734 -5.918 1 97.56 74 ALA B O 1
ATOM 1560 N N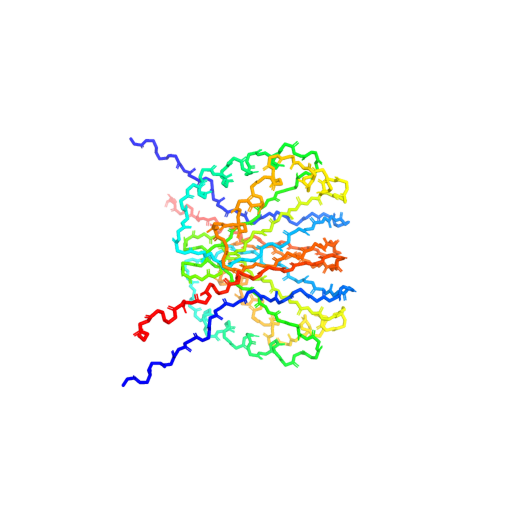 . ASP B 1 75 ? 14.719 -13.195 -4.746 1 98.25 75 ASP B N 1
ATOM 1561 C CA . ASP B 1 75 ? 14.516 -14.633 -4.828 1 98.25 75 ASP B CA 1
ATOM 1562 C C . ASP B 1 75 ? 13.227 -15.055 -4.121 1 98.25 75 ASP B C 1
ATOM 1564 O O . ASP B 1 75 ? 12.477 -15.883 -4.629 1 98.25 75 ASP B O 1
ATOM 1568 N N . ALA B 1 76 ? 13.023 -14.484 -2.918 1 98.62 76 ALA B N 1
ATOM 1569 C CA . ALA B 1 76 ? 11.789 -14.766 -2.188 1 98.62 76 ALA B CA 1
ATOM 1570 C C . ALA B 1 76 ? 10.562 -14.359 -3.002 1 98.62 76 ALA B C 1
ATOM 1572 O O . ALA B 1 76 ? 9.594 -15.117 -3.09 1 98.62 76 ALA B O 1
ATOM 1573 N N . LEU B 1 77 ? 10.586 -13.234 -3.58 1 98.19 77 LEU B N 1
ATOM 1574 C CA . LEU B 1 77 ? 9.5 -12.734 -4.41 1 98.19 77 LEU B CA 1
ATOM 1575 C C . LEU B 1 77 ? 9.273 -13.641 -5.617 1 98.19 77 LEU B C 1
ATOM 1577 O O . LEU B 1 77 ? 8.133 -13.914 -5.988 1 98.19 77 LEU B O 1
ATOM 1581 N N . THR B 1 78 ? 10.359 -14.008 -6.223 1 97.75 78 THR B N 1
ATOM 1582 C CA . THR B 1 78 ? 10.281 -14.891 -7.387 1 97.75 78 THR B CA 1
ATOM 1583 C C . THR B 1 78 ? 9.648 -16.219 -7.02 1 97.75 78 THR B C 1
ATOM 1585 O O . THR B 1 78 ? 8.844 -16.766 -7.781 1 97.75 78 THR B O 1
ATOM 1588 N N . GLU B 1 79 ? 10.008 -16.734 -5.898 1 98.12 79 GLU B N 1
ATOM 1589 C CA . GLU B 1 79 ? 9.414 -17.984 -5.43 1 98.12 79 GLU B CA 1
ATOM 1590 C C . GLU B 1 79 ? 7.906 -17.844 -5.246 1 98.12 79 GLU B C 1
ATOM 1592 O O . GLU B 1 79 ? 7.145 -18.734 -5.641 1 98.12 79 GLU B O 1
ATOM 1597 N N . TRP B 1 80 ? 7.469 -16.719 -4.691 1 98.44 80 TRP B N 1
ATOM 1598 C CA . TRP B 1 80 ? 6.039 -16.484 -4.52 1 98.44 80 TRP B CA 1
ATOM 1599 C C . TRP B 1 80 ? 5.348 -16.344 -5.871 1 98.44 80 TRP B C 1
ATOM 1601 O O . TRP B 1 80 ? 4.293 -16.953 -6.098 1 98.44 80 TRP B O 1
ATOM 1611 N N . ARG B 1 81 ? 5.965 -15.633 -6.754 1 97 81 ARG B N 1
ATOM 1612 C CA . ARG B 1 81 ? 5.402 -15.391 -8.078 1 97 81 ARG B CA 1
ATOM 1613 C C . ARG B 1 81 ? 5.215 -16.703 -8.844 1 97 81 ARG B C 1
ATOM 1615 O O . ARG B 1 81 ? 4.273 -16.828 -9.633 1 97 81 ARG B O 1
ATOM 1622 N N . SER B 1 82 ? 6.117 -17.609 -8.562 1 96.94 82 SER B N 1
ATOM 1623 C CA . SER B 1 82 ? 6.141 -18.844 -9.336 1 96.94 82 SER B CA 1
ATOM 1624 C C . SER B 1 82 ? 5.293 -19.922 -8.68 1 96.94 82 SER B C 1
ATOM 1626 O O . SER B 1 82 ? 5.145 -21.031 -9.219 1 96.94 82 SER B O 1
ATOM 1628 N N . ASN B 1 83 ? 4.766 -19.641 -7.531 1 97.81 83 ASN B N 1
ATOM 1629 C CA . ASN B 1 83 ? 3.941 -20.625 -6.828 1 97.81 83 ASN B CA 1
ATOM 1630 C C . ASN B 1 83 ? 2.707 -21 -7.641 1 97.81 83 ASN B C 1
ATOM 1632 O O . ASN B 1 83 ? 1.939 -20.125 -8.055 1 97.81 83 ASN B O 1
ATOM 1636 N N . VAL B 1 84 ? 2.457 -22.25 -7.812 1 97.62 84 VAL B N 1
ATOM 1637 C CA . VAL B 1 84 ? 1.447 -22.75 -8.742 1 97.62 84 VAL B CA 1
ATOM 1638 C C . VAL B 1 84 ? 0.057 -22.344 -8.258 1 97.62 84 VAL B C 1
ATOM 1640 O O . VAL B 1 84 ? -0.782 -21.906 -9.047 1 97.62 84 VAL B O 1
ATOM 1643 N N . GLU B 1 85 ? -0.173 -22.531 -6.977 1 97.94 85 GLU B N 1
ATOM 1644 C CA . GLU B 1 85 ? -1.481 -22.172 -6.438 1 97.94 85 GLU B CA 1
ATOM 1645 C C . GLU B 1 85 ? -1.713 -20.656 -6.512 1 97.94 85 GLU B C 1
ATOM 1647 O O . GLU B 1 85 ? -2.83 -20.219 -6.77 1 97.94 85 GLU B O 1
ATOM 1652 N N . HIS B 1 86 ? -0.703 -19.875 -6.191 1 98.38 86 HIS B N 1
ATOM 1653 C CA . HIS B 1 86 ? -0.813 -18.422 -6.301 1 98.38 86 HIS B CA 1
ATOM 1654 C C . HIS B 1 86 ? -1.13 -18.016 -7.734 1 98.38 86 HIS B C 1
ATOM 1656 O O . HIS B 1 86 ? -1.984 -17.141 -7.957 1 98.38 86 HIS B O 1
ATOM 1662 N N . ARG B 1 87 ? -0.49 -18.609 -8.727 1 97.88 87 ARG B N 1
ATOM 1663 C CA . ARG B 1 87 ? -0.738 -18.312 -10.133 1 97.88 87 ARG B CA 1
ATOM 1664 C C . ARG B 1 87 ? -2.18 -18.625 -10.516 1 97.88 87 ARG B C 1
ATOM 1666 O O . ARG B 1 87 ? -2.811 -17.859 -11.258 1 97.88 87 ARG B O 1
ATOM 1673 N N . ALA B 1 88 ? -2.656 -19.781 -10.07 1 98.19 88 ALA B N 1
ATOM 1674 C CA . ALA B 1 88 ? -4.047 -20.141 -10.328 1 98.19 88 ALA B CA 1
ATOM 1675 C C . ALA B 1 88 ? -5.004 -19.125 -9.727 1 98.19 88 ALA B C 1
ATOM 1677 O O . ALA B 1 88 ? -6.004 -18.75 -10.344 1 98.19 88 ALA B O 1
ATOM 1678 N N . ALA B 1 89 ? -4.73 -18.625 -8.477 1 98.19 89 ALA B N 1
ATOM 1679 C CA . ALA B 1 89 ? -5.547 -17.625 -7.812 1 98.19 89 ALA B CA 1
ATOM 1680 C C . ALA B 1 89 ? -5.523 -16.297 -8.586 1 98.19 89 ALA B C 1
ATOM 1682 O O . ALA B 1 89 ? -6.543 -15.617 -8.695 1 98.19 89 ALA B O 1
ATOM 1683 N N . GLN B 1 90 ? -4.316 -15.898 -9.094 1 97.69 90 GLN B N 1
ATOM 1684 C CA . GLN B 1 90 ? -4.184 -14.688 -9.906 1 97.69 90 GLN B CA 1
ATOM 1685 C C . GLN B 1 90 ? -5.059 -14.758 -11.148 1 97.69 90 GLN B C 1
ATOM 1687 O O . GLN B 1 90 ? -5.746 -13.797 -11.484 1 97.69 90 GLN B O 1
ATOM 1692 N N . GLN B 1 91 ? -5.062 -15.906 -11.781 1 97.12 91 GLN B N 1
ATOM 1693 C CA . GLN B 1 91 ? -5.891 -16.094 -12.969 1 97.12 91 GLN B CA 1
ATOM 1694 C C . GLN B 1 91 ? -7.375 -16.016 -12.625 1 97.12 91 GLN B C 1
ATOM 1696 O O . GLN B 1 91 ? -8.141 -15.359 -13.336 1 97.12 91 GLN B O 1
ATOM 1701 N N . ARG B 1 92 ? -7.738 -16.656 -11.578 1 97.44 92 ARG B N 1
ATOM 1702 C CA . ARG B 1 92 ? -9.133 -16.594 -11.148 1 97.44 92 ARG B CA 1
ATOM 1703 C C . ARG B 1 92 ? -9.547 -15.164 -10.82 1 97.44 92 ARG B C 1
ATOM 1705 O O . ARG B 1 92 ? -10.672 -14.758 -11.117 1 97.44 92 ARG B O 1
ATOM 1712 N N . GLY B 1 93 ? -8.672 -14.438 -10.109 1 97.69 93 GLY B N 1
ATOM 1713 C CA . GLY B 1 93 ? -8.945 -13.039 -9.797 1 97.69 93 GLY B CA 1
ATOM 1714 C C . GLY B 1 93 ? -9.266 -12.203 -11.016 1 97.69 93 GLY B C 1
ATOM 1715 O O . GLY B 1 93 ? -10.219 -11.422 -11.008 1 97.69 93 GLY B O 1
ATOM 1716 N N . ARG B 1 94 ? -8.57 -12.406 -12.078 1 96.94 94 ARG B N 1
ATOM 1717 C CA . ARG B 1 94 ? -8.789 -11.664 -13.312 1 96.94 94 ARG B CA 1
ATOM 1718 C C . ARG B 1 94 ? -10.125 -12.047 -13.953 1 96.94 94 ARG B C 1
ATOM 1720 O O . ARG B 1 94 ? -10.805 -11.203 -14.539 1 96.94 94 ARG B O 1
ATOM 1727 N N . VAL B 1 95 ? -10.469 -13.25 -13.805 1 96 95 VAL B N 1
ATOM 1728 C CA . VAL B 1 95 ? -11.68 -13.766 -14.43 1 96 95 VAL B CA 1
ATOM 1729 C C . VAL B 1 95 ? -12.906 -13.352 -13.609 1 96 95 VAL B C 1
ATOM 1731 O O . VAL B 1 95 ? -13.953 -13.039 -14.172 1 96 95 VAL B O 1
ATOM 1734 N N . GLN B 1 96 ? -12.742 -13.211 -12.305 1 96.94 96 GLN B N 1
ATOM 1735 C CA . GLN B 1 96 ? -13.953 -13.18 -11.492 1 96.94 96 GLN B CA 1
ATOM 1736 C C . GLN B 1 96 ? -13.953 -11.984 -10.539 1 96.94 96 GLN B C 1
ATOM 1738 O O . GLN B 1 96 ? -14.977 -11.32 -10.375 1 96.94 96 GLN B O 1
ATOM 1743 N N . TRP B 1 97 ? -12.867 -11.648 -9.922 1 98 97 TRP B N 1
ATOM 1744 C CA . TRP B 1 97 ? -12.969 -10.898 -8.672 1 98 97 TRP B CA 1
ATOM 1745 C C . TRP B 1 97 ? -12.562 -9.445 -8.883 1 98 97 TRP B C 1
ATOM 1747 O O . TRP B 1 97 ? -12.891 -8.578 -8.07 1 98 97 TRP B O 1
ATOM 1757 N N . TYR B 1 98 ? -11.812 -9.18 -9.984 1 97.94 98 TYR B N 1
ATOM 1758 C CA . TYR B 1 98 ? -11.266 -7.836 -10.094 1 97.94 98 TYR B CA 1
ATOM 1759 C C . TYR B 1 98 ? -11.836 -7.113 -11.312 1 97.94 98 TYR B C 1
ATOM 1761 O O . TYR B 1 98 ? -11.891 -7.676 -12.406 1 97.94 98 TYR B O 1
ATOM 1769 N N . GLN B 1 99 ? -12.336 -5.871 -11.047 1 97.5 99 GLN B N 1
ATOM 1770 C CA . GLN B 1 99 ? -12.641 -4.957 -12.141 1 97.5 99 GLN B CA 1
ATOM 1771 C C . GLN B 1 99 ? -11.359 -4.367 -12.734 1 97.5 99 GLN B C 1
ATOM 1773 O O . GLN B 1 99 ? -11.227 -4.27 -13.953 1 97.5 99 GLN B O 1
ATOM 1778 N N . SER B 1 100 ? -10.484 -3.982 -11.953 1 98.12 100 SER B N 1
ATOM 1779 C CA . SER B 1 100 ? -9.164 -3.49 -12.32 1 98.12 100 SER B CA 1
ATOM 1780 C C . SER B 1 100 ? -8.172 -3.652 -11.172 1 98.12 100 SER B C 1
ATOM 1782 O O . SER B 1 100 ? -8.578 -3.764 -10.016 1 98.12 100 SER B O 1
ATOM 1784 N N . TYR B 1 101 ? -6.906 -3.734 -11.523 1 98.62 101 TYR B N 1
ATOM 1785 C CA . TYR B 1 101 ? -5.859 -3.715 -10.508 1 98.62 101 TYR B CA 1
ATOM 1786 C C . TYR B 1 101 ? -4.531 -3.26 -11.094 1 98.62 101 TYR B C 1
ATOM 1788 O O . TYR B 1 101 ? -4.359 -3.244 -12.32 1 98.62 101 TYR B O 1
ATOM 1796 N N . THR B 1 102 ? -3.627 -2.824 -10.266 1 98.88 102 THR B N 1
ATOM 1797 C CA . THR B 1 102 ? -2.238 -2.549 -10.609 1 98.88 102 THR B CA 1
ATOM 1798 C C . THR B 1 102 ? -1.291 -3.197 -9.609 1 98.88 102 THR B C 1
ATOM 1800 O O . THR B 1 102 ? -1.594 -3.262 -8.414 1 98.88 102 THR B O 1
ATOM 1803 N N . LEU B 1 103 ? -0.229 -3.736 -10.109 1 98.88 103 LEU B N 1
ATOM 1804 C CA . LEU B 1 103 ? 0.869 -4.289 -9.32 1 98.88 103 LEU B CA 1
ATOM 1805 C C . LEU B 1 103 ? 2.145 -3.479 -9.523 1 98.88 103 LEU B C 1
ATOM 1807 O O . LEU B 1 103 ? 2.531 -3.195 -10.664 1 98.88 103 LEU B O 1
ATOM 1811 N N . HIS B 1 104 ? 2.746 -3.023 -8.492 1 98.94 104 HIS B N 1
ATOM 1812 C CA . HIS B 1 104 ? 4.066 -2.402 -8.477 1 98.94 104 HIS B CA 1
ATOM 1813 C C . HIS B 1 104 ? 5.043 -3.201 -7.617 1 98.94 104 HIS B C 1
ATOM 1815 O O . HIS B 1 104 ? 4.781 -3.449 -6.441 1 98.94 104 HIS B O 1
ATOM 1821 N N . VAL B 1 105 ? 6.109 -3.678 -8.172 1 98.94 105 VAL B N 1
ATOM 1822 C CA . VAL B 1 105 ? 7.168 -4.375 -7.453 1 98.94 105 VAL B CA 1
ATOM 1823 C C . VAL B 1 105 ? 8.375 -3.457 -7.297 1 98.94 105 VAL B C 1
ATOM 1825 O O . VAL B 1 105 ? 8.891 -2.914 -8.281 1 98.94 105 VAL B O 1
ATOM 1828 N N . ALA B 1 106 ? 8.82 -3.326 -6.082 1 98.94 106 ALA B N 1
ATOM 1829 C CA . ALA B 1 106 ? 9.797 -2.268 -5.824 1 98.94 106 ALA B CA 1
ATOM 1830 C C . ALA B 1 106 ? 10.82 -2.703 -4.781 1 98.94 106 ALA B C 1
ATOM 1832 O O . ALA B 1 106 ? 10.531 -3.553 -3.936 1 98.94 106 ALA B O 1
ATOM 1833 N N . LYS B 1 107 ? 11.961 -2.154 -4.867 1 98.94 107 LYS B N 1
ATOM 1834 C CA . LYS B 1 107 ? 13.039 -2.363 -3.902 1 98.94 107 LYS B CA 1
ATOM 1835 C C . LYS B 1 107 ? 13.086 -1.229 -2.881 1 98.94 107 LYS B C 1
ATOM 1837 O O . LYS B 1 107 ? 13.266 -0.066 -3.246 1 98.94 107 LYS B O 1
ATOM 1842 N N . VAL B 1 108 ? 12.977 -1.59 -1.573 1 98.94 108 VAL B N 1
ATOM 1843 C CA . VAL B 1 108 ? 12.922 -0.604 -0.5 1 98.94 108 VAL B CA 1
ATOM 1844 C C . VAL B 1 108 ? 14.32 -0.066 -0.22 1 98.94 108 VAL B C 1
ATOM 1846 O O . VAL B 1 108 ? 15.266 -0.839 -0.06 1 98.94 108 VAL B O 1
ATOM 1849 N N . GLU B 1 109 ? 14.375 1.249 -0.136 1 98.69 109 GLU B N 1
ATOM 1850 C CA . GLU B 1 109 ? 15.656 1.906 0.108 1 98.69 109 GLU B CA 1
ATOM 1851 C C . GLU B 1 109 ? 15.664 2.611 1.461 1 98.69 109 GLU B C 1
ATOM 1853 O O . GLU B 1 109 ? 16.734 2.941 1.988 1 98.69 109 GLU B O 1
ATOM 1858 N N . ARG B 1 110 ? 14.516 2.945 1.968 1 98.25 110 ARG B N 1
ATOM 1859 C CA . ARG B 1 110 ? 14.352 3.609 3.256 1 98.25 110 ARG B CA 1
ATOM 1860 C C . ARG B 1 110 ? 13.062 3.162 3.939 1 98.25 110 ARG B C 1
ATOM 1862 O O . ARG B 1 110 ? 12.047 2.941 3.279 1 98.25 110 ARG B O 1
ATOM 1869 N N . SER B 1 111 ? 13.211 2.973 5.195 1 98.69 111 SER B N 1
ATOM 1870 C CA . SER B 1 111 ? 12.008 2.643 5.957 1 98.69 111 SER B CA 1
ATOM 1871 C C . SER B 1 111 ? 12.102 3.16 7.387 1 98.69 111 SER B C 1
ATOM 1873 O O . SER B 1 111 ? 13.195 3.338 7.922 1 98.69 111 SER B O 1
ATOM 1875 N N . HIS B 1 112 ? 11.008 3.52 7.969 1 97.88 112 HIS B N 1
ATOM 1876 C CA . HIS B 1 112 ? 10.938 3.945 9.359 1 97.88 112 HIS B CA 1
ATOM 1877 C C . HIS B 1 112 ? 9.555 3.67 9.953 1 97.88 112 HIS B C 1
ATOM 1879 O O . HIS B 1 112 ? 8.562 3.598 9.219 1 97.88 112 HIS B O 1
ATOM 1885 N N . GLY B 1 113 ? 9.523 3.363 11.266 1 98.06 113 GLY B N 1
ATOM 1886 C CA . GLY B 1 113 ? 8.289 3.084 11.984 1 98.06 113 GLY B CA 1
ATOM 1887 C C . GLY B 1 113 ? 8.078 3.986 13.18 1 98.06 113 GLY B C 1
ATOM 1888 O O . GLY B 1 113 ? 9.016 4.629 13.656 1 98.06 113 GLY B O 1
ATOM 1889 N N . PHE B 1 114 ? 6.836 4.059 13.555 1 98 114 PHE B N 1
ATOM 1890 C CA . PHE B 1 114 ? 6.41 4.809 14.734 1 98 114 PHE B CA 1
ATOM 1891 C C . PHE B 1 114 ? 5.367 4.031 15.523 1 98 114 PHE B C 1
ATOM 1893 O O . PHE B 1 114 ? 4.461 3.43 14.945 1 98 114 PHE B O 1
ATOM 1900 N N . THR B 1 115 ? 5.496 3.969 16.797 1 96.5 115 THR B N 1
ATOM 1901 C CA . THR B 1 115 ? 4.48 3.447 17.703 1 96.5 115 THR B CA 1
ATOM 1902 C C . THR B 1 115 ? 4.277 4.391 18.891 1 96.5 115 THR B C 1
ATOM 1904 O O . THR B 1 115 ? 5.238 4.75 19.562 1 96.5 115 THR B O 1
ATOM 1907 N N . ARG B 1 116 ? 3.02 4.754 19.078 1 93.69 116 ARG B N 1
ATOM 1908 C CA . ARG B 1 116 ? 2.682 5.645 20.188 1 93.69 116 ARG B CA 1
ATOM 1909 C C . ARG B 1 116 ? 2.947 4.973 21.531 1 93.69 116 ARG B C 1
ATOM 1911 O O . ARG B 1 116 ? 2.557 3.822 21.75 1 93.69 116 ARG B O 1
ATOM 1918 N N . ALA B 1 117 ? 3.707 5.742 22.344 1 85.25 117 ALA B N 1
ATOM 1919 C CA . ALA B 1 117 ? 4.012 5.215 23.672 1 85.25 117 ALA B CA 1
ATOM 1920 C C . ALA B 1 117 ? 2.74 5.047 24.5 1 85.25 117 ALA B C 1
ATOM 1922 O O . ALA B 1 117 ? 1.805 5.844 24.375 1 85.25 117 ALA B O 1
ATOM 1923 N N . GLU B 1 118 ? 2.439 3.885 24.922 1 69.81 118 GLU B N 1
ATOM 1924 C CA . GLU B 1 118 ? 1.306 3.693 25.828 1 69.81 118 GLU B CA 1
ATOM 1925 C C . GLU B 1 118 ? 1.425 4.578 27.062 1 69.81 118 GLU B C 1
ATOM 1927 O O . GLU B 1 118 ? 2.5 4.68 27.656 1 69.81 118 GLU B O 1
ATOM 1932 N N . VAL B 1 119 ? 0.75 5.68 27.141 1 58.47 119 VAL B N 1
ATOM 1933 C CA . VAL B 1 119 ? 0.785 6.434 28.391 1 58.47 119 VAL B CA 1
ATOM 1934 C C . VAL B 1 119 ? 0.496 5.5 29.562 1 58.47 119 VAL B C 1
ATOM 1936 O O . VAL B 1 119 ? -0.512 4.789 29.578 1 58.47 119 VAL B O 1
ATOM 1939 N N . PRO B 1 120 ? 1.519 5.184 30.328 1 54.81 120 PRO B N 1
ATOM 1940 C CA . PRO B 1 120 ? 1.221 4.391 31.531 1 54.81 120 PRO B CA 1
ATOM 1941 C C . PRO B 1 120 ? 0.007 4.914 32.281 1 54.81 120 PRO B C 1
ATOM 1943 O O . PRO B 1 120 ? -0.178 6.125 32.406 1 54.81 120 PRO B O 1
ATOM 1946 N N . GLN B 1 121 ? -1.082 4.293 32.156 1 52.38 121 GLN B N 1
ATOM 1947 C CA . GLN B 1 121 ? -2.143 4.656 33.094 1 52.38 121 GLN B CA 1
ATOM 1948 C C . GLN B 1 121 ? -1.612 4.73 34.531 1 52.38 121 GLN B C 1
ATOM 1950 O O . GLN B 1 121 ? -0.974 3.789 35 1 52.38 121 GLN B O 1
ATOM 1955 N N . SER B 1 122 ? -1.242 5.832 35 1 49.88 122 SER B N 1
ATOM 1956 C CA . SER B 1 122 ? -0.967 5.953 36.438 1 49.88 122 SER B CA 1
ATOM 1957 C C . SER B 1 122 ? -2.004 5.199 37.25 1 49.88 122 SER B C 1
ATOM 1959 O O . SER B 1 122 ? -3.209 5.348 37.031 1 49.88 122 SER B O 1
ATOM 1961 N N . SER B 1 123 ? -1.717 3.943 37.594 1 50.16 123 SER B N 1
ATOM 1962 C CA . SER B 1 123 ? -2.504 3.332 38.656 1 50.16 123 SER B CA 1
ATOM 1963 C C . SER B 1 123 ? -2.688 4.289 39.812 1 50.16 123 SER B C 1
ATOM 1965 O O . SER B 1 123 ? -1.777 4.469 40.625 1 50.16 123 SER B O 1
ATOM 1967 N N . THR B 1 124 ? -3.145 5.504 39.531 1 44.16 124 THR B N 1
ATOM 1968 C CA . THR B 1 124 ? -3.439 6.281 40.719 1 44.16 124 THR B CA 1
ATOM 1969 C C . THR B 1 124 ? -4.293 5.473 41.688 1 44.16 124 THR B C 1
ATOM 1971 O O . THR B 1 124 ? -4.699 5.98 42.75 1 44.16 124 THR B O 1
ATOM 1974 N N . ALA B 1 125 ? -5 4.41 41.219 1 47.16 125 ALA B N 1
ATOM 1975 C CA . ALA B 1 125 ? -6.016 4.113 42.25 1 47.16 125 ALA B CA 1
ATOM 1976 C C . ALA B 1 125 ? -5.387 3.484 43.469 1 47.16 125 ALA B C 1
ATOM 1978 O O . ALA B 1 125 ? -6.094 3.094 44.406 1 47.16 125 ALA B O 1
ATOM 1979 N N . ASP B 1 126 ? -4.004 3.363 43.781 1 32.53 126 ASP B N 1
ATOM 1980 C CA . ASP B 1 126 ? -3.982 2.936 45.188 1 32.53 126 ASP B CA 1
ATOM 1981 C C . ASP B 1 126 ? -4.371 4.082 46.094 1 32.53 126 ASP B C 1
ATOM 1983 O O . ASP B 1 126 ? -3.992 5.23 45.875 1 32.53 126 ASP B O 1
#

pLDDT: mean 91.01, std 17.59, range [28.61, 98.94]

Nearest PDB structures (foldseek):
  2pd1-assembly1_A  TM=7.638E-01  e=4.701E-05  Nitrosomonas europaea
  4dn9-assembly1_A  TM=7.043E-01  e=2.517E-05  Chloroflexus aurantiacus J-10-fl
  2gff-assembly1_A  TM=8.294E-01  e=5.720E-04  Yersinia pestis
  5b0b-assembly2_D  TM=7.649E-01  e=3.260E-04  Cannabis sativa
  1xbw-assembly2_D  TM=6.953E-01  e=2.241E-04  Staphylococcus aureus subsp. aureus MW2

Secondary structure (DSSP, 8-state):
----------PPP-PPSPEEEEEEEEEEPS--TTHHHHHHHHHHHHTTSTTEEEEEEEE-TTS-EEEEEEESSHHHHHHHHT-HHHHHHHHHIIIIIEEEEEEEEEEEEEEEEEE-----------/----------PPPPPPSPEEEEEEEEEEPS--TTHHHHHHHHHHHHTTSTTEEEEEEEE-TTS-EEEEEEESSHHHHHHHHT-HHHHHHHHHIIIIIEEEEEEEEEEEEEEEEEE-----------

Sequence (252 aa):
MSDHSEAPVMPVEAYEPPYYVAVFTAVRTQDQSGFGETNARMEDLVKEIPGFLGMDHAQTPGGLGITVGYFRDADALTEWRSNVEHRAAQQRGRVQWYQSYTLHVAKVERSHGFTRAEVPQSSTADMSDHSEAPVMPVEAYEPPYYVAVFTAVRTQDQSGFGETNARMEDLVKEIPGFLGMDHAQTPGGLGITVGYFRDADALTEWRSNVEHRAAQQRGRVQWYQSYTLHVAKVERSHGFTRAEVPQSSTAD

Solvent-accessible surface area (backbone atoms only — not comparable to full-atom values): 13774 Å² total; per-residue (Å²): 128,82,78,74,74,70,72,81,83,69,56,54,77,54,61,80,61,64,28,29,38,40,40,39,30,32,29,61,40,90,57,54,82,64,44,66,64,51,49,51,50,49,57,57,53,50,69,68,40,73,43,54,69,45,65,42,65,17,40,24,87,97,44,37,32,36,37,37,39,32,20,49,36,69,66,29,46,48,53,54,66,64,30,66,68,53,44,53,51,54,52,47,33,62,74,53,34,36,40,29,34,20,37,40,31,24,43,29,71,45,53,45,63,48,67,55,76,75,73,75,74,74,74,66,79,113,130,83,78,74,73,69,72,81,84,70,56,53,78,55,62,78,63,65,28,29,38,40,41,39,29,31,30,61,41,91,59,53,84,66,44,66,64,52,49,53,52,48,59,58,54,50,69,68,39,72,43,54,69,46,64,43,64,18,40,23,87,97,45,36,31,34,37,38,40,31,20,51,38,70,65,30,47,49,53,53,67,65,30,66,68,54,46,53,51,54,52,47,34,63,75,53,33,36,41,28,34,21,37,40,33,23,43,29,71,44,52,46,64,50,68,57,76,76,72,74,72,72,75,62,80,118

Radius of gyration: 19.71 Å; Cα contacts (8 Å, |Δi|>4): 467; chains: 2; bounding box: 50×45×78 Å